Protein AF-A0A1Y1YQZ9-F1 (afdb_monomer_lite)

InterPro domains:
  IPR005079 Peptidase C45, hydrolase domain [PF03417] (151-203)
  IPR029055 Nucleophile aminohydrolases, N-terminal [SSF56235] (68-212)

Secondary structure (DSSP, 8-state):
-------SS-EEEETTEEEEEEES--SHHHHHHTTB-SSHHHHHHHHHHTTSS-TT--EEE-----B--EEEEE-SSSSSEEEEE--B-SS--EEEEEEE-SSS--EEEEEEGGGEEETTS---HHHHHHHHHS-S-------SSPEEEHHHHHHHHHHH-SSHHHHHHHHHTSEEE--TT---EEEEE-TT--EEEEEEETTEEEEEE-SEE-SS----

Structure (mmCIF, N/CA/C/O backbone):
data_AF-A0A1Y1YQZ9-F1
#
_entry.id   AF-A0A1Y1YQZ9-F1
#
loop_
_atom_site.group_PDB
_atom_site.id
_atom_site.type_symbol
_atom_site.label_atom_id
_atom_site.label_alt_id
_atom_site.label_comp_id
_atom_site.label_asym_id
_atom_site.label_entity_id
_atom_site.label_seq_id
_atom_site.pdbx_PDB_ins_code
_atom_site.Cartn_x
_atom_site.Cartn_y
_atom_site.Cartn_z
_atom_site.occupancy
_atom_site.B_iso_or_equiv
_atom_site.auth_seq_id
_atom_site.auth_comp_id
_atom_site.auth_asym_id
_atom_site.auth_atom_id
_atom_site.pdbx_PDB_model_num
ATOM 1 N N . MET A 1 1 ? -6.859 5.021 27.442 1.00 60.03 1 MET A N 1
ATOM 2 C CA . MET A 1 1 ? -6.280 5.018 26.084 1.00 60.03 1 MET A CA 1
ATOM 3 C C . MET A 1 1 ? -5.552 6.344 25.924 1.00 60.03 1 MET A C 1
ATOM 5 O O . MET A 1 1 ? -6.138 7.352 26.299 1.00 60.03 1 MET A O 1
ATOM 9 N N . LYS A 1 2 ? -4.273 6.353 25.531 1.00 73.19 2 LYS A N 1
ATOM 10 C CA . LYS A 1 2 ? -3.539 7.604 25.290 1.00 73.19 2 LYS A CA 1
ATOM 11 C C . LYS A 1 2 ? -3.776 7.988 23.834 1.00 73.19 2 LYS A C 1
ATOM 13 O O . LYS A 1 2 ? -3.473 7.189 22.957 1.00 73.19 2 LYS A O 1
ATOM 18 N N . GLU A 1 3 ? -4.354 9.157 23.604 1.00 84.38 3 GLU A N 1
ATOM 19 C CA . GLU A 1 3 ? -4.486 9.713 22.260 1.00 84.38 3 GLU A CA 1
ATOM 20 C C . GLU A 1 3 ? -3.106 10.166 21.768 1.00 84.38 3 GLU A C 1
ATOM 22 O O . GLU A 1 3 ? -2.297 10.676 22.552 1.00 84.38 3 GLU A O 1
ATOM 27 N N . ILE A 1 4 ? -2.810 9.905 20.497 1.00 84.19 4 ILE A N 1
ATOM 28 C CA . ILE A 1 4 ? -1.524 10.226 19.878 1.00 84.19 4 ILE A CA 1
ATOM 29 C C . ILE A 1 4 ? -1.799 11.210 18.750 1.00 84.19 4 ILE A C 1
ATOM 31 O O . ILE A 1 4 ? -2.465 10.871 17.777 1.00 84.19 4 ILE A O 1
ATOM 35 N N . GLU A 1 5 ? -1.269 12.422 18.882 1.00 90.50 5 GLU A N 1
ATOM 36 C CA . GLU A 1 5 ? -1.258 13.396 17.796 1.00 90.50 5 GLU A CA 1
ATOM 37 C C . GLU A 1 5 ? -0.151 13.021 16.803 1.00 90.50 5 GLU A C 1
ATOM 39 O O . GLU A 1 5 ? 1.041 13.088 17.126 1.00 90.50 5 GLU A O 1
ATOM 44 N N . VAL A 1 6 ? -0.556 12.584 15.607 1.00 92.38 6 VAL A N 1
ATOM 45 C CA . VAL A 1 6 ? 0.371 12.186 14.542 1.00 92.38 6 VAL A CA 1
ATOM 46 C C . VAL A 1 6 ? 0.874 13.418 13.795 1.00 92.38 6 VAL A C 1
ATOM 48 O O . VAL A 1 6 ? 0.097 14.228 13.286 1.00 92.38 6 VAL A O 1
ATOM 51 N N . THR A 1 7 ? 2.194 13.527 13.686 1.00 93.19 7 THR A N 1
ATOM 52 C CA . THR A 1 7 ? 2.881 14.636 13.013 1.00 93.19 7 THR A CA 1
ATOM 53 C C . THR A 1 7 ? 3.620 14.175 11.756 1.00 93.19 7 THR A C 1
ATOM 55 O O . THR A 1 7 ? 3.778 12.981 11.499 1.00 93.19 7 THR A O 1
ATOM 58 N N . ASN A 1 8 ? 4.144 15.134 10.989 1.00 90.88 8 ASN A N 1
ATOM 59 C CA . ASN A 1 8 ? 4.922 14.860 9.774 1.00 90.88 8 ASN A CA 1
ATOM 60 C C . ASN A 1 8 ? 6.343 14.361 10.090 1.00 90.88 8 ASN A C 1
ATOM 62 O O . ASN A 1 8 ? 7.107 14.092 9.167 1.00 90.88 8 ASN A O 1
ATOM 66 N N . LYS A 1 9 ? 6.717 14.248 11.370 1.00 91.12 9 LYS A N 1
ATOM 67 C CA . LYS A 1 9 ? 7.983 13.656 11.817 1.00 91.12 9 LYS A CA 1
ATOM 68 C C . LYS A 1 9 ? 7.750 12.224 12.273 1.00 91.12 9 LYS A C 1
ATOM 70 O O . LYS A 1 9 ? 6.641 11.886 12.688 1.00 91.12 9 LYS A O 1
ATOM 75 N N . ILE A 1 10 ? 8.781 11.389 12.204 1.00 90.06 10 ILE A N 1
ATOM 76 C CA . ILE A 1 10 ? 8.706 10.032 12.745 1.00 90.06 10 ILE A CA 1
ATOM 77 C C . ILE A 1 10 ? 8.723 10.127 14.276 1.00 90.06 10 ILE A C 1
ATOM 79 O O . ILE A 1 10 ? 9.670 10.628 14.877 1.00 90.06 10 ILE A O 1
ATOM 83 N N . GLN A 1 11 ? 7.656 9.654 14.915 1.00 91.88 11 GLN A N 1
ATOM 84 C CA . GLN A 1 11 ? 7.492 9.627 16.367 1.00 91.88 11 GLN A CA 1
ATOM 85 C C . GLN A 1 11 ? 7.588 8.182 16.853 1.00 91.88 11 GLN A C 1
ATOM 87 O O . GLN A 1 11 ? 6.725 7.369 16.534 1.00 91.88 11 GLN A O 1
ATOM 92 N N . GLU A 1 12 ? 8.617 7.851 17.633 1.00 91.19 12 GLU A N 1
ATOM 93 C CA . GLU A 1 12 ? 8.710 6.554 18.310 1.00 91.19 12 GLU A CA 1
ATOM 94 C C . GLU A 1 12 ? 7.915 6.592 19.619 1.00 91.19 12 GLU A C 1
ATOM 96 O O . GLU A 1 12 ? 8.121 7.481 20.449 1.00 91.19 12 GLU A O 1
ATOM 101 N N . ILE A 1 13 ? 6.987 5.649 19.792 1.00 89.31 13 ILE A N 1
ATOM 102 C CA . ILE A 1 13 ? 6.059 5.645 20.929 1.00 89.31 13 ILE A CA 1
ATOM 103 C C . ILE A 1 13 ? 6.299 4.496 21.908 1.00 89.31 13 ILE A C 1
ATOM 105 O O . ILE A 1 13 ? 5.947 4.638 23.079 1.00 89.31 13 ILE A O 1
ATOM 109 N N . ASP A 1 14 ? 6.891 3.389 21.452 1.00 85.75 14 ASP A N 1
ATOM 110 C CA . ASP A 1 14 ? 7.238 2.240 22.293 1.00 85.75 14 ASP A CA 1
ATOM 111 C C . ASP A 1 14 ? 8.239 1.315 21.586 1.00 85.75 14 ASP A C 1
ATOM 113 O O . ASP A 1 14 ? 7.923 0.802 20.522 1.00 85.75 14 ASP A O 1
ATOM 117 N N . ASN A 1 15 ? 9.423 1.084 22.164 1.00 83.31 15 ASN A N 1
ATOM 118 C CA . ASN A 1 15 ? 10.387 0.048 21.750 1.00 83.31 15 ASN A CA 1
ATOM 119 C C . ASN A 1 15 ? 10.522 -0.170 20.218 1.00 83.31 15 ASN A C 1
ATOM 121 O O . ASN A 1 15 ? 10.443 -1.298 19.733 1.00 83.31 15 ASN A O 1
ATOM 125 N N . GLY A 1 16 ? 10.735 0.900 19.440 1.00 82.38 16 GLY A N 1
ATOM 126 C CA . GLY A 1 16 ? 10.859 0.836 17.975 1.00 82.38 16 GLY A CA 1
ATOM 127 C C . GLY A 1 16 ? 9.555 0.941 17.171 1.00 82.38 16 GLY A C 1
ATOM 128 O O . GLY A 1 16 ? 9.631 1.028 15.945 1.00 82.38 16 GLY A O 1
ATOM 129 N N . PHE A 1 17 ? 8.391 0.979 17.823 1.00 87.94 17 PHE A N 1
ATOM 130 C CA . PHE A 1 17 ? 7.083 1.217 17.211 1.00 87.94 17 PHE A CA 1
ATOM 131 C C . PHE A 1 17 ? 6.863 2.707 16.957 1.00 87.94 17 PHE A C 1
ATOM 133 O O . PHE A 1 17 ? 6.988 3.534 17.869 1.00 87.94 17 PHE A O 1
ATOM 140 N N . ARG A 1 18 ? 6.571 3.059 15.704 1.00 91.19 18 ARG A N 1
ATOM 141 C CA . ARG A 1 18 ? 6.644 4.441 15.212 1.00 91.19 18 ARG A CA 1
ATOM 142 C C . ARG A 1 18 ? 5.393 4.874 14.465 1.00 91.19 18 ARG A C 1
ATOM 144 O O . ARG A 1 18 ? 4.723 4.045 13.862 1.00 91.19 18 ARG A O 1
ATOM 151 N N . PHE A 1 19 ? 5.135 6.181 14.459 1.00 93.12 19 PHE A N 1
ATOM 152 C CA . PHE A 1 19 ? 4.073 6.822 13.681 1.00 93.12 19 PHE A CA 1
ATOM 153 C C . PHE A 1 19 ? 4.600 8.015 12.891 1.00 93.12 19 PHE A C 1
ATOM 155 O O . PHE A 1 19 ? 5.482 8.731 13.363 1.00 93.12 19 PHE A O 1
ATOM 162 N N . SER A 1 20 ? 4.032 8.263 11.715 1.00 93.81 20 SER A N 1
ATOM 163 C CA . SER A 1 20 ? 4.161 9.545 11.015 1.00 93.81 20 SER A CA 1
ATOM 164 C C . SER A 1 20 ? 3.014 9.743 10.024 1.00 93.81 20 SER A C 1
ATOM 166 O O . SER A 1 20 ? 2.246 8.815 9.763 1.00 93.81 20 SER A O 1
ATOM 168 N N . LYS A 1 21 ? 2.907 10.940 9.443 1.00 94.75 21 LYS A N 1
ATOM 169 C CA . LYS A 1 21 ? 2.018 11.201 8.307 1.00 94.75 21 LYS A CA 1
ATOM 170 C C . LYS A 1 21 ? 2.722 11.876 7.134 1.00 94.75 21 LYS A C 1
ATOM 172 O O . LYS A 1 21 ? 3.718 12.592 7.301 1.00 94.75 21 LYS A O 1
ATOM 177 N N . ILE A 1 22 ? 2.192 11.630 5.944 1.00 94.00 22 ILE A N 1
ATOM 178 C CA . ILE A 1 22 ? 2.589 12.249 4.679 1.00 94.00 22 ILE A CA 1
ATOM 179 C C . ILE A 1 22 ? 1.339 12.904 4.094 1.00 94.00 22 ILE A C 1
ATOM 181 O O . ILE A 1 22 ? 0.279 12.286 4.026 1.00 94.00 22 ILE A O 1
ATOM 185 N N . GLU A 1 23 ? 1.461 14.171 3.721 1.00 94.31 23 GLU A N 1
ATOM 186 C CA . GLU A 1 23 ? 0.375 14.988 3.182 1.00 94.31 23 GLU A CA 1
ATOM 187 C C . GLU A 1 23 ? 0.826 15.532 1.824 1.00 94.31 23 GLU A C 1
ATOM 189 O O . GLU A 1 23 ? 1.988 15.919 1.682 1.00 94.31 23 GLU A O 1
ATOM 194 N N . GLY A 1 24 ? -0.080 15.576 0.849 1.00 92.12 24 GLY A N 1
ATOM 195 C CA . GLY A 1 24 ? 0.212 16.083 -0.493 1.00 92.12 24 GLY A CA 1
ATOM 196 C C . GLY A 1 24 ? 0.692 15.008 -1.469 1.00 92.12 24 GLY A C 1
ATOM 197 O O . GLY A 1 24 ? 0.373 13.828 -1.322 1.00 92.12 24 GLY A O 1
ATOM 198 N N . ASN A 1 25 ? 1.429 15.432 -2.498 1.00 90.06 25 ASN A N 1
ATOM 199 C CA . ASN A 1 25 ? 1.894 14.550 -3.566 1.00 90.06 25 ASN A CA 1
ATOM 200 C C . ASN A 1 25 ? 3.154 13.762 -3.157 1.00 90.06 25 ASN A C 1
ATOM 202 O O . ASN A 1 25 ? 4.172 14.349 -2.800 1.00 90.06 25 ASN A O 1
ATOM 206 N N . TYR A 1 26 ? 3.093 12.435 -3.270 1.00 90.56 26 TYR A N 1
ATOM 207 C CA . TYR A 1 26 ? 4.219 11.508 -3.086 1.00 90.56 26 TYR A CA 1
ATOM 208 C C . TYR A 1 26 ? 4.550 10.709 -4.358 1.00 90.56 26 TYR A C 1
ATOM 210 O O . TYR A 1 26 ? 5.190 9.660 -4.284 1.00 90.56 26 TYR A O 1
ATOM 218 N N . GLY A 1 27 ? 4.126 11.194 -5.527 1.00 88.00 27 GLY A N 1
ATOM 219 C CA . GLY A 1 27 ? 4.558 10.729 -6.845 1.00 88.00 27 GLY A CA 1
ATOM 220 C C . GLY A 1 27 ? 3.743 9.599 -7.465 1.00 88.00 27 GLY A C 1
ATOM 221 O O . GLY A 1 27 ? 4.137 9.099 -8.511 1.00 88.00 27 GLY A O 1
ATOM 222 N N . LEU A 1 28 ? 2.634 9.156 -6.867 1.00 88.50 28 LEU A N 1
ATOM 223 C CA . LEU A 1 28 ? 1.909 8.000 -7.406 1.00 88.50 28 LEU A CA 1
ATOM 224 C C . LEU A 1 28 ? 1.367 8.266 -8.826 1.00 88.50 28 LEU A C 1
ATOM 226 O O . LEU A 1 28 ? 1.502 7.422 -9.709 1.00 88.50 28 LEU A O 1
ATOM 230 N N . ASP A 1 29 ? 0.798 9.446 -9.076 1.00 87.94 29 ASP A N 1
ATOM 231 C CA . ASP A 1 29 ? 0.255 9.793 -10.394 1.00 87.94 29 ASP A CA 1
ATOM 232 C C . ASP A 1 29 ? 1.360 9.898 -11.459 1.00 87.94 29 ASP A C 1
ATOM 234 O O . ASP A 1 29 ? 1.182 9.455 -12.596 1.00 87.94 29 ASP A O 1
ATOM 238 N N . GLU A 1 30 ? 2.508 10.485 -11.115 1.00 87.69 30 GLU A N 1
ATOM 239 C CA . GLU A 1 30 ? 3.691 10.542 -11.979 1.00 87.69 30 GLU A CA 1
ATOM 240 C C . GLU A 1 30 ? 4.243 9.141 -12.269 1.00 87.69 30 GLU A C 1
ATOM 242 O O . GLU A 1 30 ? 4.594 8.847 -13.415 1.00 87.69 30 GLU A O 1
ATOM 247 N N . PHE A 1 31 ? 4.258 8.267 -11.260 1.00 83.50 31 PHE A N 1
ATOM 248 C CA . PHE A 1 31 ? 4.680 6.875 -11.384 1.00 83.50 31 PHE A CA 1
ATOM 249 C C . PHE A 1 31 ? 3.789 6.096 -12.365 1.00 83.50 31 PHE A C 1
ATOM 251 O O . PHE A 1 31 ? 4.281 5.393 -13.248 1.00 83.50 31 PHE A O 1
ATOM 258 N N . ILE A 1 32 ? 2.468 6.264 -12.276 1.00 82.19 32 ILE A N 1
ATOM 259 C CA . ILE A 1 32 ? 1.524 5.613 -13.197 1.00 82.19 32 ILE A CA 1
ATOM 260 C C . ILE A 1 32 ? 1.694 6.159 -14.624 1.00 82.19 32 ILE A C 1
ATOM 262 O O . ILE A 1 32 ? 1.731 5.391 -15.586 1.00 82.19 32 ILE A O 1
ATOM 266 N N . LYS A 1 33 ? 1.851 7.482 -14.785 1.00 83.56 33 LYS A N 1
ATOM 267 C CA . LYS A 1 33 ? 2.005 8.130 -16.103 1.00 83.56 33 LYS A CA 1
ATOM 268 C C . LYS A 1 33 ? 3.251 7.678 -16.869 1.00 83.56 33 LYS A C 1
ATOM 270 O O . LYS A 1 33 ? 3.226 7.712 -18.098 1.00 83.56 33 LYS A O 1
ATOM 275 N N . ARG A 1 34 ? 4.325 7.268 -16.181 1.00 78.25 34 ARG A N 1
ATOM 276 C CA . ARG A 1 34 ? 5.562 6.763 -16.814 1.00 78.25 34 ARG A CA 1
ATOM 277 C C . ARG A 1 34 ? 5.529 5.274 -17.172 1.00 78.25 34 ARG A C 1
ATOM 279 O O . ARG A 1 34 ? 6.562 4.743 -17.557 1.00 78.25 34 ARG A O 1
ATOM 286 N N . ASN A 1 35 ? 4.362 4.627 -17.093 1.00 73.19 35 ASN A N 1
ATOM 287 C CA . ASN A 1 35 ? 4.175 3.201 -17.372 1.00 73.19 35 ASN A CA 1
ATOM 288 C C . ASN A 1 35 ? 4.796 2.257 -16.318 1.00 73.19 35 ASN A C 1
ATOM 290 O O . ASN A 1 35 ? 5.111 1.112 -16.635 1.00 73.19 35 ASN A O 1
ATOM 294 N N . GLY A 1 36 ? 4.930 2.716 -15.068 1.00 72.00 36 GLY A N 1
ATOM 295 C CA . GLY A 1 36 ? 5.349 1.874 -13.947 1.00 72.00 36 GLY A CA 1
ATOM 296 C C . GLY A 1 36 ? 6.867 1.704 -13.781 1.00 72.00 36 GLY A C 1
ATOM 297 O O . GLY A 1 36 ? 7.631 2.595 -14.158 1.00 72.00 36 GLY A O 1
ATOM 298 N N . THR A 1 37 ? 7.294 0.587 -13.175 1.00 70.00 37 THR A N 1
ATOM 299 C CA . THR A 1 37 ? 8.709 0.231 -12.956 1.00 70.00 37 THR A CA 1
ATOM 300 C C . THR A 1 37 ? 8.968 -1.261 -13.134 1.00 70.00 37 THR A C 1
ATOM 302 O O . THR A 1 37 ? 8.172 -2.092 -12.703 1.00 70.00 37 THR A O 1
ATOM 305 N N . THR A 1 38 ? 10.127 -1.603 -13.695 1.00 66.75 38 THR A N 1
ATOM 306 C CA . THR A 1 38 ? 10.596 -2.991 -13.856 1.00 66.75 38 THR A CA 1
ATOM 307 C C . THR A 1 38 ? 11.685 -3.378 -12.859 1.00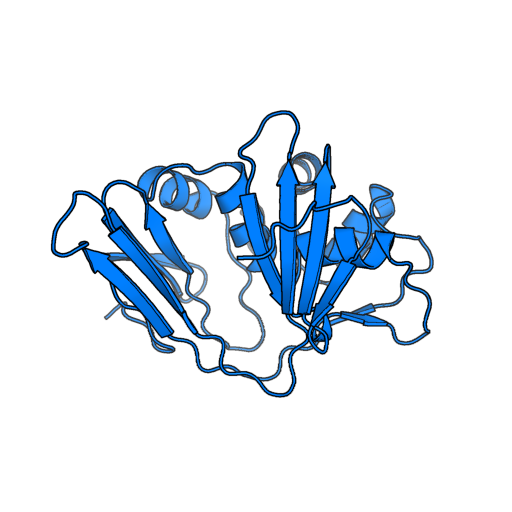 66.75 38 THR A C 1
ATOM 309 O O . THR A 1 38 ? 12.072 -4.544 -12.801 1.00 66.75 38 THR A O 1
ATOM 312 N N . SER A 1 39 ? 12.225 -2.427 -12.077 1.00 65.94 39 SER A N 1
ATOM 313 C CA . SER A 1 39 ? 13.285 -2.727 -11.108 1.00 65.94 39 SER A CA 1
ATOM 314 C C . SER A 1 39 ? 13.277 -1.850 -9.844 1.00 65.94 39 SER A C 1
ATOM 316 O O . SER A 1 39 ? 12.867 -0.697 -9.881 1.00 65.94 39 SER A O 1
ATOM 318 N N . VAL A 1 40 ? 13.797 -2.361 -8.715 1.00 66.88 40 VAL A N 1
ATOM 319 C CA . VAL A 1 40 ? 14.017 -1.572 -7.482 1.00 66.88 40 VAL A CA 1
ATOM 320 C C . VAL A 1 40 ? 14.866 -0.339 -7.786 1.00 66.88 40 VAL A C 1
ATOM 322 O O . VAL A 1 40 ? 14.625 0.732 -7.239 1.00 66.88 40 VAL A O 1
ATOM 325 N N . MET A 1 41 ? 15.857 -0.487 -8.668 1.00 73.44 41 MET A N 1
ATOM 326 C CA . MET A 1 41 ? 16.727 0.613 -9.075 1.00 73.44 41 MET A CA 1
ATOM 327 C C . MET A 1 41 ? 15.967 1.680 -9.863 1.00 73.44 41 MET A C 1
ATOM 329 O O . MET A 1 41 ? 16.184 2.859 -9.610 1.00 73.44 41 MET A O 1
ATOM 333 N N . ASP A 1 42 ? 15.051 1.277 -10.745 1.00 76.75 42 ASP A N 1
ATOM 334 C CA . ASP A 1 42 ? 14.199 2.194 -11.510 1.00 76.75 42 ASP A CA 1
ATOM 335 C C . ASP A 1 42 ? 13.169 2.903 -10.608 1.00 76.75 42 ASP A C 1
ATOM 337 O O . ASP A 1 42 ? 12.949 4.103 -10.761 1.00 76.75 42 ASP A O 1
ATOM 341 N N . LEU A 1 43 ? 12.634 2.235 -9.574 1.00 75.75 43 LEU A N 1
ATOM 342 C CA . LEU A 1 43 ? 11.856 2.912 -8.528 1.00 75.75 43 LEU A CA 1
ATOM 343 C C . LEU A 1 43 ? 12.706 3.937 -7.760 1.00 75.75 43 LEU A C 1
ATOM 345 O O . LEU A 1 43 ? 12.259 5.060 -7.537 1.00 75.75 43 LEU A O 1
ATOM 349 N N . ILE A 1 44 ? 13.920 3.575 -7.331 1.00 78.50 44 ILE A N 1
ATOM 350 C CA . ILE A 1 44 ? 14.814 4.506 -6.623 1.00 78.50 44 ILE A CA 1
ATOM 351 C C . ILE A 1 44 ? 15.142 5.711 -7.515 1.00 78.50 44 ILE A C 1
ATOM 353 O O . ILE A 1 44 ? 15.145 6.841 -7.028 1.00 78.50 44 ILE A O 1
ATOM 357 N N . GLU A 1 45 ? 15.398 5.489 -8.804 1.00 83.25 45 GLU A N 1
ATOM 358 C CA . GLU A 1 45 ? 15.646 6.550 -9.781 1.00 83.25 45 GLU A CA 1
ATOM 359 C C . GLU A 1 45 ? 14.413 7.441 -9.957 1.00 83.25 45 GLU A C 1
ATOM 361 O O . GLU A 1 45 ? 14.531 8.656 -9.819 1.00 83.25 45 GLU A O 1
ATOM 366 N N . PHE A 1 46 ? 13.218 6.860 -10.103 1.00 85.25 46 PHE A N 1
ATOM 367 C CA . PHE A 1 46 ? 11.958 7.605 -10.135 1.00 85.25 46 PHE A CA 1
ATOM 368 C C . PHE A 1 46 ? 11.790 8.521 -8.914 1.00 85.25 46 PHE A C 1
ATOM 370 O O . PHE A 1 46 ? 11.448 9.699 -9.056 1.00 85.25 46 PHE A O 1
ATOM 377 N N . LEU A 1 47 ? 12.035 7.995 -7.710 1.00 85.69 47 LEU A N 1
ATOM 378 C CA . LEU A 1 47 ? 11.901 8.769 -6.478 1.00 85.69 47 LEU A CA 1
ATOM 379 C C . LEU A 1 47 ? 12.902 9.938 -6.433 1.00 85.69 47 LEU A C 1
ATOM 381 O O . LEU A 1 47 ? 12.555 11.010 -5.935 1.00 85.69 47 LEU A O 1
ATOM 385 N N . LYS A 1 48 ? 14.115 9.768 -6.975 1.00 86.19 48 LYS A N 1
ATOM 386 C CA . LYS A 1 48 ? 15.118 10.843 -7.084 1.00 86.19 48 LYS A CA 1
ATOM 387 C C . LYS A 1 48 ? 14.733 11.891 -8.122 1.00 86.19 48 LYS A C 1
ATOM 389 O O . LYS A 1 48 ? 14.706 13.076 -7.804 1.00 86.19 48 LYS A O 1
ATOM 394 N N . GLU A 1 49 ? 14.355 11.464 -9.327 1.00 87.75 49 GLU A N 1
ATOM 395 C CA . GLU A 1 49 ? 13.940 12.348 -10.428 1.00 87.75 49 GLU A CA 1
ATOM 396 C C . GLU A 1 49 ? 12.784 13.274 -10.023 1.00 87.75 49 GLU A C 1
ATOM 398 O O . GLU A 1 49 ? 12.730 14.438 -10.431 1.00 87.75 49 GLU A O 1
ATOM 403 N N . ASN A 1 50 ? 11.881 12.771 -9.178 1.00 86.31 50 ASN A N 1
ATOM 404 C CA . ASN A 1 50 ? 10.733 13.516 -8.664 1.00 86.31 50 ASN A CA 1
ATOM 405 C C . ASN A 1 50 ? 11.021 14.252 -7.345 1.00 86.31 50 ASN A C 1
ATOM 407 O O . ASN A 1 50 ? 10.098 14.793 -6.740 1.00 86.31 50 ASN A O 1
ATOM 411 N N . GLN A 1 51 ? 12.286 14.309 -6.909 1.00 87.25 51 GLN A N 1
ATOM 412 C CA . GLN A 1 51 ? 12.735 14.998 -5.691 1.00 87.25 51 GLN A CA 1
ATOM 413 C C . GLN A 1 51 ? 12.017 14.512 -4.418 1.00 87.25 51 GLN A C 1
ATOM 415 O O . GLN A 1 51 ? 11.868 15.264 -3.456 1.00 87.25 51 GLN A O 1
ATOM 420 N N . LEU A 1 52 ? 11.576 13.250 -4.412 1.00 85.38 52 LEU A N 1
ATOM 421 C CA . LEU A 1 52 ? 10.923 12.601 -3.271 1.00 85.38 52 LEU A CA 1
ATOM 422 C C . LEU A 1 52 ? 11.947 12.024 -2.291 1.00 85.38 52 LEU A C 1
ATOM 424 O O . LEU A 1 52 ? 11.655 11.878 -1.107 1.00 85.38 52 LEU A O 1
ATOM 428 N N . ILE A 1 53 ? 13.144 11.692 -2.781 1.00 83.19 53 ILE A N 1
ATOM 429 C CA . ILE A 1 53 ? 14.288 11.274 -1.967 1.00 83.19 53 ILE A CA 1
ATOM 430 C C . ILE A 1 53 ? 15.563 11.984 -2.436 1.00 83.19 53 ILE A C 1
ATOM 432 O O . ILE A 1 53 ? 15.665 12.423 -3.582 1.00 83.19 53 ILE A O 1
ATOM 436 N N . SER A 1 54 ? 16.559 12.081 -1.559 1.00 80.19 54 SER A N 1
ATOM 437 C CA . SER A 1 54 ? 17.832 12.742 -1.838 1.00 80.19 54 SER A CA 1
ATOM 438 C C . SER A 1 54 ? 18.661 12.044 -2.929 1.00 80.19 54 SER A C 1
ATOM 440 O O . SER A 1 54 ? 18.767 10.817 -2.994 1.00 80.19 54 SER A O 1
ATOM 442 N N . GLU A 1 55 ? 19.356 12.839 -3.751 1.00 80.88 55 GLU A N 1
ATOM 443 C CA . GLU A 1 55 ? 20.267 12.351 -4.806 1.00 80.88 55 GLU A CA 1
ATOM 444 C C . GLU A 1 55 ? 21.360 11.410 -4.266 1.00 80.88 55 GLU A C 1
ATOM 446 O O . GLU A 1 55 ? 21.766 10.441 -4.916 1.00 80.88 55 GLU A O 1
ATOM 451 N N . SER A 1 56 ? 21.804 11.656 -3.030 1.00 76.50 56 SER A N 1
ATOM 452 C CA . SER A 1 56 ? 22.817 10.874 -2.316 1.00 76.50 56 SER A CA 1
ATOM 453 C C . SER A 1 56 ? 22.310 9.566 -1.696 1.00 76.50 56 SER A C 1
ATOM 455 O O . SER A 1 56 ? 23.106 8.839 -1.091 1.00 76.50 56 SER A O 1
ATOM 457 N N . ALA A 1 57 ? 21.017 9.250 -1.804 1.00 70.12 57 ALA A N 1
ATOM 458 C CA . ALA A 1 57 ? 20.461 8.007 -1.282 1.00 70.12 57 ALA A CA 1
ATOM 459 C C . ALA A 1 57 ? 21.100 6.788 -1.981 1.00 70.12 57 ALA A C 1
ATOM 461 O O . ALA A 1 57 ? 21.076 6.685 -3.212 1.00 70.12 57 ALA A O 1
ATOM 462 N N . ASN A 1 58 ? 21.686 5.870 -1.203 1.00 72.25 58 ASN A N 1
ATOM 463 C CA . ASN A 1 58 ? 22.303 4.633 -1.696 1.00 72.25 58 ASN A CA 1
ATOM 464 C C . ASN A 1 58 ? 21.745 3.431 -0.921 1.00 72.25 58 ASN A C 1
ATOM 466 O O . ASN A 1 58 ? 22.194 3.139 0.189 1.00 72.25 58 ASN A O 1
ATOM 470 N N . ILE A 1 59 ? 20.737 2.775 -1.497 1.00 64.06 59 ILE A N 1
ATOM 471 C CA . ILE A 1 59 ? 19.835 1.864 -0.785 1.00 64.06 59 ILE A CA 1
ATOM 472 C C . ILE A 1 59 ? 19.937 0.465 -1.386 1.00 64.06 59 ILE A C 1
ATOM 474 O O . ILE A 1 59 ? 19.987 0.301 -2.604 1.00 64.06 59 ILE A O 1
ATOM 478 N N . THR A 1 60 ? 19.923 -0.550 -0.528 1.00 60.72 60 THR A N 1
ATOM 479 C CA . THR A 1 60 ? 19.678 -1.941 -0.924 1.00 60.72 60 THR A CA 1
ATOM 480 C C . THR A 1 60 ? 18.477 -2.452 -0.142 1.00 60.72 60 THR A C 1
ATOM 482 O O . THR A 1 60 ? 18.369 -2.207 1.059 1.00 60.72 60 THR A O 1
ATOM 485 N N . LEU A 1 61 ? 17.565 -3.133 -0.825 1.00 57.78 61 LEU A N 1
ATOM 486 C CA . LEU A 1 61 ? 16.377 -3.727 -0.224 1.00 57.78 61 LEU A CA 1
ATOM 487 C C . LEU A 1 61 ? 16.556 -5.245 -0.256 1.00 57.78 61 LEU A C 1
ATOM 489 O O . LEU A 1 61 ? 16.991 -5.794 -1.264 1.00 57.78 61 LEU A O 1
ATOM 493 N N . GLU A 1 62 ? 16.307 -5.904 0.870 1.00 52.16 62 GLU A N 1
ATOM 494 C CA . GLU A 1 62 ? 16.401 -7.360 0.994 1.00 52.16 62 GLU A CA 1
ATOM 495 C C . GLU A 1 62 ? 15.107 -7.905 1.589 1.00 52.16 62 GLU A C 1
ATOM 497 O O . GLU A 1 62 ? 14.625 -7.372 2.593 1.00 52.16 62 GLU A O 1
ATOM 502 N N . ASP A 1 63 ? 14.616 -9.005 1.018 1.00 52.94 63 ASP A N 1
ATOM 503 C CA . ASP A 1 63 ? 13.493 -9.770 1.543 1.00 52.94 63 ASP A CA 1
ATOM 504 C C . ASP A 1 63 ? 13.906 -11.211 1.934 1.00 52.94 63 ASP A C 1
ATOM 506 O O . ASP A 1 63 ? 14.250 -12.020 1.070 1.00 52.94 63 ASP A O 1
ATOM 510 N N . PRO A 1 64 ? 13.898 -11.572 3.231 1.00 46.28 64 PRO A N 1
ATOM 511 C CA . PRO A 1 64 ? 14.182 -12.915 3.700 1.00 46.28 64 PRO A CA 1
ATOM 512 C C . PRO A 1 64 ? 12.945 -13.581 4.333 1.00 46.28 64 PRO A C 1
ATOM 514 O O . PRO A 1 64 ? 12.888 -13.708 5.551 1.00 46.28 64 PRO A O 1
ATOM 517 N N . GLY A 1 65 ? 12.011 -14.073 3.514 1.00 52.44 65 GLY A N 1
ATOM 518 C CA . GLY A 1 65 ? 11.074 -15.165 3.834 1.00 52.44 65 GLY A CA 1
ATOM 519 C C . GLY A 1 65 ? 10.021 -14.912 4.930 1.00 52.44 65 GLY A C 1
ATOM 520 O O . GLY A 1 65 ? 10.318 -14.491 6.046 1.00 52.44 65 GLY A O 1
ATOM 521 N N . PHE A 1 66 ? 8.766 -15.276 4.646 1.00 61.31 66 PHE A N 1
ATOM 522 C CA . PHE A 1 66 ? 7.626 -14.971 5.519 1.00 61.31 66 PHE A CA 1
ATOM 523 C C . PHE A 1 66 ? 6.702 -16.156 5.783 1.00 61.31 66 PHE A C 1
ATOM 525 O O . PHE A 1 66 ? 6.565 -17.062 4.961 1.00 61.31 66 PHE A O 1
ATOM 532 N N . ALA A 1 67 ? 6.003 -16.075 6.917 1.00 57.38 67 ALA A N 1
ATOM 533 C CA . ALA A 1 67 ? 4.729 -16.741 7.128 1.00 57.38 67 ALA A CA 1
ATOM 534 C C . ALA A 1 67 ? 3.706 -15.701 7.623 1.00 57.38 67 ALA A C 1
ATOM 536 O O . ALA A 1 67 ? 3.868 -15.114 8.685 1.00 57.38 67 ALA A O 1
ATOM 537 N N . CYS A 1 68 ? 2.672 -15.412 6.843 1.00 71.00 68 CYS A N 1
ATOM 538 C CA . CYS A 1 68 ? 1.578 -14.520 7.212 1.00 71.00 68 CYS A CA 1
ATOM 539 C C . CYS A 1 68 ? 0.235 -15.222 6.991 1.00 71.00 68 CYS A C 1
ATOM 541 O O . CYS A 1 68 ? 0.087 -16.052 6.096 1.00 71.00 68 CYS A O 1
ATOM 543 N N . SER A 1 69 ? -0.749 -14.833 7.788 1.00 76.12 69 SER A N 1
ATOM 544 C CA . SER A 1 69 ? -2.144 -15.208 7.649 1.00 76.12 69 SER A CA 1
ATOM 545 C C . SER A 1 69 ? -3.037 -13.982 7.779 1.00 76.12 69 SER A C 1
ATOM 547 O O . SER A 1 69 ? -2.675 -12.963 8.380 1.00 76.12 69 SER A O 1
ATOM 549 N N . SER A 1 70 ? -4.220 -14.053 7.179 1.00 82.94 70 SER A N 1
ATOM 550 C CA . SER A 1 70 ? -5.241 -13.019 7.321 1.00 82.94 70 SER A CA 1
ATOM 551 C C . SER A 1 70 ? -6.638 -13.613 7.321 1.00 82.94 70 SER A C 1
ATOM 553 O O . SER A 1 70 ? -6.879 -14.658 6.714 1.00 82.94 70 SER A O 1
ATOM 555 N N . PHE A 1 71 ? -7.555 -12.942 8.010 1.00 89.38 71 PHE A N 1
ATOM 556 C CA . PHE A 1 71 ? -8.946 -13.353 8.097 1.00 89.38 71 PHE A CA 1
ATOM 557 C C . PHE A 1 71 ? -9.892 -12.154 8.190 1.00 89.38 71 PHE A C 1
ATOM 559 O O . PHE A 1 71 ? -9.590 -11.139 8.823 1.00 89.38 71 PHE A O 1
ATOM 566 N N . LEU A 1 72 ? -11.072 -12.313 7.597 1.00 89.62 72 LEU A N 1
ATOM 567 C CA . LEU A 1 72 ? -12.231 -11.443 7.737 1.00 89.62 72 LEU A CA 1
ATOM 568 C C . LEU A 1 72 ? -13.308 -12.180 8.536 1.00 89.62 72 LEU A C 1
ATOM 570 O O . LEU A 1 72 ? -13.659 -13.319 8.222 1.00 89.62 72 LEU A O 1
ATOM 574 N N . VAL A 1 73 ? -13.862 -11.531 9.557 1.00 90.81 73 VAL A N 1
ATOM 575 C CA . VAL A 1 73 ? -14.956 -12.088 10.363 1.00 90.81 73 VAL A CA 1
ATOM 576 C C . VAL A 1 73 ? -16.097 -11.091 10.507 1.00 90.81 73 VAL A C 1
ATOM 578 O O . VAL A 1 73 ? -15.873 -9.900 10.717 1.00 90.81 73 VAL A O 1
ATOM 581 N N . HIS A 1 74 ? -17.334 -11.584 10.430 1.00 89.88 74 HIS A N 1
ATOM 582 C CA . HIS A 1 74 ? -18.514 -10.786 10.751 1.00 89.88 74 HIS A CA 1
ATOM 583 C C . HIS A 1 74 ? -18.558 -10.512 12.256 1.00 89.88 74 HIS A C 1
ATOM 585 O O . HIS A 1 74 ? -18.282 -11.397 13.078 1.00 89.88 74 HIS A O 1
ATOM 591 N N . LYS A 1 75 ? -18.925 -9.290 12.631 1.00 90.31 75 LYS A N 1
ATOM 592 C CA . LYS A 1 75 ? -19.096 -8.925 14.034 1.00 90.31 75 LYS A CA 1
ATOM 593 C C . LYS A 1 75 ? -20.305 -9.652 14.612 1.00 90.31 75 LYS A C 1
ATOM 595 O O . LYS A 1 75 ? -21.340 -9.788 13.976 1.00 90.31 75 LYS A O 1
ATOM 600 N N . LYS A 1 76 ? -20.181 -10.183 15.824 1.00 84.38 76 LYS A N 1
ATOM 601 C CA . LYS A 1 76 ? -21.223 -11.062 16.369 1.00 84.38 76 LYS A CA 1
ATOM 602 C C . LYS A 1 76 ? -22.539 -10.330 16.662 1.00 84.38 76 LYS A C 1
ATOM 604 O O . LYS A 1 76 ? -23.602 -10.898 16.438 1.00 84.38 76 LYS A O 1
ATOM 609 N N . ASP A 1 77 ? -22.442 -9.105 17.173 1.00 89.44 77 ASP A N 1
ATOM 610 C CA . ASP A 1 77 ? -23.561 -8.393 17.803 1.00 89.44 77 ASP A CA 1
ATOM 611 C C . ASP A 1 77 ? -23.896 -7.048 17.124 1.00 89.44 77 ASP A C 1
ATOM 613 O O . ASP A 1 77 ? -24.765 -6.319 17.598 1.00 89.44 77 ASP A O 1
ATOM 617 N N . GLU A 1 78 ? -23.221 -6.703 16.025 1.00 90.44 78 GLU A N 1
ATOM 618 C CA . GLU A 1 78 ? -23.449 -5.467 15.267 1.00 90.44 78 GLU A CA 1
ATOM 619 C C . GLU A 1 78 ? -23.176 -5.681 13.774 1.00 90.44 78 GLU A C 1
ATOM 621 O O . GLU A 1 78 ? -22.471 -6.620 13.403 1.00 90.44 78 GLU A O 1
ATOM 626 N N . ASP A 1 79 ? -23.720 -4.802 12.930 1.00 88.25 79 ASP A N 1
ATOM 627 C CA . ASP A 1 79 ? -23.395 -4.794 11.505 1.00 88.25 79 ASP A CA 1
ATOM 628 C C . ASP A 1 79 ? -21.918 -4.417 11.303 1.00 88.25 79 ASP A C 1
ATOM 630 O O . ASP A 1 79 ? -21.370 -3.514 11.950 1.00 88.25 79 ASP A O 1
ATOM 634 N N . GLY A 1 80 ? -21.266 -5.121 10.381 1.00 91.19 80 GLY A N 1
ATOM 635 C CA . GLY A 1 80 ? -19.894 -4.861 9.962 1.00 91.19 80 GLY A CA 1
ATOM 636 C C . GLY A 1 80 ? -18.930 -6.009 10.245 1.00 91.19 80 GLY A C 1
ATOM 637 O O . GLY A 1 80 ? -19.295 -7.090 10.711 1.00 91.19 80 GLY A O 1
ATOM 638 N N . PHE A 1 81 ? -17.657 -5.752 9.948 1.00 93.06 81 PHE A N 1
ATOM 639 C CA . PHE A 1 81 ? -16.624 -6.782 9.870 1.00 93.06 81 PHE A CA 1
ATOM 640 C C . PHE A 1 81 ? -15.366 -6.382 10.648 1.00 93.06 81 PHE A C 1
ATOM 642 O O . PHE A 1 81 ? -15.102 -5.197 10.867 1.00 93.06 81 PHE A O 1
ATOM 649 N N . TYR A 1 82 ? -14.589 -7.378 11.068 1.00 91.12 82 TYR A N 1
ATOM 650 C CA . TYR A 1 82 ? -13.208 -7.208 11.510 1.00 91.12 82 TYR A CA 1
ATOM 651 C C . TYR A 1 82 ? -12.273 -7.883 10.515 1.00 91.12 82 TYR A C 1
ATOM 653 O O . TYR A 1 82 ? -12.484 -9.042 10.160 1.00 91.12 82 TYR A O 1
ATOM 661 N N . PHE A 1 83 ? -11.217 -7.172 10.128 1.00 91.38 83 PHE A N 1
ATOM 662 C CA . PHE A 1 83 ? -10.095 -7.720 9.380 1.00 91.38 83 PHE A CA 1
ATOM 663 C C . PHE A 1 83 ? -8.880 -7.839 10.302 1.00 91.38 83 PHE A C 1
ATOM 665 O O . PHE A 1 83 ? -8.567 -6.909 11.051 1.00 91.38 83 PHE A O 1
ATOM 672 N N . GLY A 1 84 ? -8.206 -8.985 10.258 1.00 87.19 84 GLY A N 1
ATOM 673 C CA . GLY A 1 84 ? -6.995 -9.251 11.023 1.00 87.19 84 GLY A CA 1
ATOM 674 C C . GLY A 1 84 ? -5.915 -9.864 10.143 1.00 87.19 84 GLY A C 1
ATOM 675 O O . GLY A 1 84 ? -6.202 -10.712 9.303 1.00 87.19 84 GLY A O 1
ATOM 676 N N . ARG A 1 85 ? -4.667 -9.447 10.362 1.00 86.62 85 ARG A N 1
ATOM 677 C CA . ARG A 1 85 ? -3.472 -10.014 9.730 1.00 86.62 85 ARG A CA 1
ATOM 678 C C . ARG A 1 85 ? -2.342 -10.067 10.754 1.00 86.62 85 ARG A C 1
ATOM 680 O O . ARG A 1 85 ? -2.112 -9.075 11.447 1.00 86.62 85 ARG A O 1
ATOM 687 N N . ASN A 1 86 ? -1.634 -11.190 10.844 1.00 83.88 86 ASN A N 1
ATOM 688 C CA . ASN A 1 86 ? -0.363 -11.251 11.567 1.00 83.88 86 ASN A CA 1
ATOM 689 C C . ASN A 1 86 ? 0.819 -10.966 10.622 1.00 83.88 86 ASN A C 1
ATOM 691 O O . ASN A 1 86 ? 0.704 -11.004 9.396 1.00 83.88 86 ASN A O 1
ATOM 695 N N . PHE A 1 87 ? 1.966 -10.653 11.217 1.00 79.06 87 PHE A N 1
ATOM 696 C CA . PHE A 1 87 ? 3.220 -10.431 10.508 1.00 79.06 87 PHE A CA 1
ATOM 697 C C . PHE A 1 87 ? 4.326 -11.182 11.253 1.00 79.06 87 PHE A C 1
ATOM 699 O O . PHE A 1 87 ? 4.938 -10.631 12.173 1.00 79.06 87 PHE A O 1
ATOM 706 N N . ASP A 1 88 ? 4.541 -12.455 10.905 1.00 70.38 88 ASP A N 1
ATOM 707 C CA . ASP A 1 88 ? 5.540 -13.284 11.583 1.00 70.38 88 ASP A CA 1
ATOM 708 C C . ASP A 1 88 ? 6.908 -13.063 10.941 1.00 70.38 88 ASP A C 1
ATOM 710 O O . ASP A 1 88 ? 7.243 -13.620 9.894 1.00 70.38 88 ASP A O 1
ATOM 714 N N . TYR A 1 89 ? 7.705 -12.213 11.584 1.00 68.38 89 TYR A N 1
ATOM 715 C CA . TYR A 1 89 ? 9.033 -11.857 11.113 1.00 68.38 89 TYR A CA 1
ATOM 716 C C . TYR A 1 89 ? 9.982 -11.571 12.282 1.00 68.38 89 TYR A C 1
ATOM 718 O O . TYR A 1 89 ? 9.565 -11.117 13.351 1.00 68.38 89 TYR A O 1
ATOM 726 N N . SER A 1 90 ? 11.277 -11.844 12.098 1.00 66.38 90 SER A N 1
ATOM 727 C CA . SER A 1 90 ? 12.284 -11.569 13.131 1.00 66.38 90 SER A CA 1
ATOM 728 C C . SER A 1 90 ? 12.448 -10.057 13.358 1.00 66.38 90 SER A C 1
ATOM 730 O O . SER A 1 90 ? 12.330 -9.291 12.412 1.00 66.38 90 SER A O 1
ATOM 732 N N . ASN A 1 91 ? 12.704 -9.637 14.604 1.00 66.56 91 ASN A N 1
ATOM 733 C CA . ASN A 1 91 ? 13.006 -8.261 15.047 1.00 66.56 91 ASN A CA 1
ATOM 734 C C . ASN A 1 91 ? 12.581 -7.121 14.083 1.00 66.56 91 ASN A C 1
ATOM 736 O O . ASN A 1 91 ? 13.407 -6.567 13.358 1.00 66.56 91 ASN A O 1
ATOM 740 N N . SER A 1 92 ? 11.293 -6.762 14.093 1.00 68.62 92 SER A N 1
ATOM 741 C CA . SER A 1 92 ? 10.713 -5.719 13.234 1.00 68.62 92 SER A CA 1
ATOM 742 C C . SER A 1 92 ? 10.576 -4.383 13.971 1.00 68.62 92 SER A C 1
ATOM 744 O O . SER A 1 92 ? 10.207 -4.347 15.146 1.00 68.62 92 SER A O 1
ATOM 746 N N . LYS A 1 93 ? 10.834 -3.272 13.268 1.00 75.88 93 LYS A N 1
ATOM 747 C CA . LYS A 1 93 ? 10.503 -1.913 13.732 1.00 75.88 93 LYS A CA 1
ATOM 748 C C . LYS A 1 93 ? 9.285 -1.419 12.966 1.00 75.88 93 LYS A C 1
ATOM 750 O O . LYS A 1 93 ? 9.408 -0.702 11.969 1.00 75.88 93 LYS A O 1
ATOM 755 N N . ALA A 1 94 ? 8.112 -1.853 13.418 1.00 85.81 94 ALA A N 1
ATOM 756 C CA . ALA A 1 94 ? 6.856 -1.500 12.778 1.00 85.81 94 ALA A CA 1
ATOM 757 C C . ALA A 1 94 ? 6.624 0.017 12.833 1.00 85.81 94 ALA A C 1
ATOM 759 O O . ALA A 1 94 ? 6.682 0.651 13.889 1.00 85.81 94 ALA A O 1
ATOM 760 N N . THR A 1 95 ? 6.380 0.590 11.662 1.00 88.94 95 THR A N 1
ATOM 761 C CA . THR A 1 95 ? 6.062 2.003 11.489 1.00 88.94 95 THR A CA 1
ATOM 762 C C . THR A 1 95 ? 4.681 2.102 10.868 1.00 88.94 95 THR A C 1
ATOM 764 O O . THR A 1 95 ? 4.429 1.524 9.815 1.00 88.94 95 THR A O 1
ATOM 767 N N . VAL A 1 96 ? 3.779 2.810 11.536 1.00 92.25 96 VAL A N 1
ATOM 768 C CA . VAL A 1 96 ? 2.438 3.104 11.042 1.00 92.25 96 VAL A CA 1
ATOM 769 C C . VAL A 1 96 ? 2.459 4.471 10.375 1.00 92.25 96 VAL A C 1
ATOM 771 O O . VAL A 1 96 ? 2.928 5.455 10.948 1.00 92.25 96 VAL A O 1
ATOM 774 N N . LEU A 1 97 ? 1.954 4.538 9.154 1.00 92.94 97 LEU A N 1
ATOM 775 C CA . LEU A 1 97 ? 1.951 5.748 8.352 1.00 92.94 97 LEU A CA 1
ATOM 776 C C . LEU A 1 97 ? 0.541 6.077 7.912 1.00 92.94 97 LEU A C 1
ATOM 778 O O . LEU A 1 97 ? -0.234 5.192 7.552 1.00 92.94 97 LEU A O 1
ATOM 782 N N . LEU A 1 98 ? 0.232 7.367 7.952 1.00 95.38 98 LEU A N 1
ATOM 783 C CA . LEU A 1 98 ? -1.003 7.915 7.420 1.00 95.38 98 LEU A CA 1
ATOM 784 C C . LEU A 1 98 ? -0.678 8.723 6.161 1.00 95.38 98 LEU A C 1
ATOM 786 O O . LEU A 1 98 ? 0.238 9.549 6.190 1.00 95.38 98 LEU A O 1
ATOM 790 N N . THR A 1 99 ? -1.414 8.498 5.075 1.00 95.56 99 THR A N 1
ATOM 791 C CA . THR A 1 99 ? -1.331 9.325 3.861 1.00 95.56 99 THR A CA 1
ATOM 792 C C . THR A 1 99 ? -2.578 10.175 3.703 1.00 95.56 99 THR A C 1
ATOM 794 O O . THR A 1 99 ? -3.691 9.706 3.942 1.00 95.56 99 THR A O 1
ATOM 797 N N . TYR A 1 100 ? -2.377 11.417 3.269 1.00 96.19 100 TYR A N 1
ATOM 798 C CA . TYR A 1 100 ? -3.430 12.360 2.902 1.00 96.19 100 TYR A CA 1
ATOM 799 C C . TYR A 1 100 ? -3.105 12.955 1.522 1.00 96.19 100 TYR A C 1
ATOM 801 O O . TYR A 1 100 ? -2.578 14.073 1.447 1.00 96.19 100 TYR A O 1
ATOM 809 N N . PRO A 1 101 ? -3.325 12.196 0.433 1.00 94.38 101 PRO A N 1
ATOM 810 C CA . PRO A 1 101 ? -3.172 12.722 -0.920 1.00 94.38 101 PRO A CA 1
ATOM 811 C C . PRO A 1 101 ? -4.222 13.805 -1.210 1.00 94.38 101 PRO A C 1
ATOM 813 O O . PRO A 1 101 ? -5.277 13.854 -0.579 1.00 94.38 101 PRO A O 1
ATOM 816 N N . GLU A 1 102 ? -3.941 14.692 -2.169 1.00 89.88 102 GLU A N 1
ATOM 817 C CA . GLU A 1 102 ? -4.816 15.842 -2.458 1.00 89.88 102 GLU A CA 1
ATOM 818 C C . GLU A 1 102 ? -6.146 15.450 -3.118 1.00 89.88 102 GLU A C 1
ATOM 820 O O . GLU A 1 102 ? -7.165 16.084 -2.851 1.00 89.88 102 GLU A O 1
ATOM 825 N N . ASN A 1 103 ? -6.138 14.427 -3.981 1.00 89.19 103 ASN A N 1
ATOM 826 C CA . ASN A 1 103 ? -7.272 14.076 -4.847 1.00 89.19 103 ASN A CA 1
ATOM 827 C C . ASN A 1 103 ? -7.708 12.604 -4.731 1.00 89.19 103 ASN A C 1
ATOM 829 O O . ASN A 1 103 ? -8.503 12.148 -5.547 1.00 89.19 103 ASN A O 1
ATOM 833 N N . ASP A 1 104 ? -7.204 11.881 -3.729 1.00 95.06 104 ASP A N 1
ATOM 834 C CA . ASP A 1 104 ? -7.351 10.429 -3.579 1.00 95.06 104 ASP A CA 1
ATOM 835 C C . ASP A 1 104 ? -7.726 10.042 -2.138 1.00 95.06 104 ASP A C 1
ATOM 837 O O . ASP A 1 104 ? -7.858 10.899 -1.254 1.00 95.06 104 ASP A O 1
ATOM 841 N N . TYR A 1 105 ? -7.918 8.749 -1.873 1.00 96.31 105 TYR A N 1
ATOM 842 C CA . TYR A 1 105 ? -8.280 8.276 -0.540 1.00 96.31 105 TYR A CA 1
ATOM 843 C C . TYR A 1 105 ? -7.133 8.442 0.463 1.00 96.31 105 TYR A C 1
ATOM 845 O O . TYR A 1 105 ? -5.982 8.084 0.224 1.00 96.31 105 TYR A O 1
ATOM 853 N N . SER A 1 106 ? -7.465 8.963 1.646 1.00 96.88 106 SER A N 1
ATOM 854 C CA . SER A 1 106 ? -6.551 8.922 2.788 1.00 96.88 106 SER A CA 1
ATOM 855 C C . SER A 1 106 ? -6.472 7.502 3.337 1.00 96.88 106 SER A C 1
ATOM 857 O O . SER A 1 106 ? -7.491 6.821 3.452 1.00 96.88 106 SER A O 1
ATOM 859 N N . SER A 1 107 ? -5.281 7.070 3.740 1.00 96.00 107 SER A N 1
ATOM 860 C CA . SER A 1 107 ? -5.066 5.695 4.197 1.00 96.00 107 SER A CA 1
ATOM 861 C C . SER A 1 107 ? -4.223 5.627 5.464 1.00 96.00 107 SER A C 1
ATOM 863 O O . SER A 1 107 ? -3.468 6.548 5.774 1.00 96.00 107 SER A O 1
ATOM 865 N N . ILE A 1 108 ? -4.324 4.503 6.172 1.00 94.81 108 ILE A N 1
ATOM 866 C CA . ILE A 1 108 ? -3.406 4.108 7.238 1.00 94.81 108 ILE A CA 1
ATOM 867 C C . ILE A 1 108 ? -2.814 2.747 6.883 1.00 94.81 108 ILE A C 1
ATOM 869 O O . ILE A 1 108 ? -3.541 1.823 6.524 1.00 94.81 108 ILE A O 1
ATOM 873 N N . PHE A 1 109 ? -1.496 2.612 6.976 1.00 91.12 109 PHE A N 1
ATOM 874 C CA . PHE A 1 109 ? -0.802 1.370 6.649 1.00 91.12 109 PHE A CA 1
ATOM 875 C C . PHE A 1 109 ? 0.394 1.153 7.574 1.00 91.12 109 PHE A C 1
ATOM 877 O O . PHE A 1 109 ? 0.868 2.077 8.233 1.00 91.12 109 PHE A O 1
ATOM 884 N N . THR A 1 110 ? 0.855 -0.094 7.666 1.00 89.94 110 THR A N 1
ATOM 8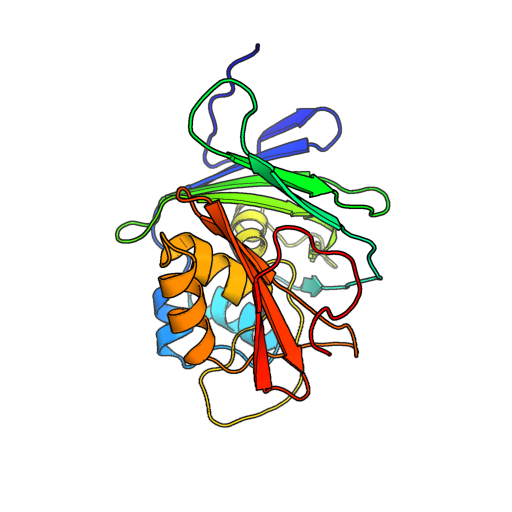85 C CA . THR A 1 110 ? 2.014 -0.469 8.485 1.00 89.94 110 THR A CA 1
ATOM 886 C C . THR A 1 110 ? 3.116 -1.001 7.589 1.00 89.94 110 THR A C 1
ATOM 888 O O . THR A 1 110 ? 2.868 -1.852 6.738 1.00 89.94 110 THR A O 1
ATOM 891 N N . VAL A 1 111 ? 4.335 -0.526 7.814 1.00 85.94 111 VAL A N 1
ATOM 892 C CA . VAL A 1 111 ? 5.533 -0.900 7.064 1.00 85.94 111 VAL A CA 1
ATOM 893 C C . VAL A 1 111 ? 6.651 -1.269 8.032 1.00 85.94 111 VAL A C 1
ATOM 895 O O . VAL A 1 111 ? 6.809 -0.667 9.099 1.00 85.94 111 VAL A O 1
ATOM 898 N N . ASN A 1 112 ? 7.440 -2.277 7.670 1.00 82.19 112 ASN A N 1
ATOM 899 C CA . ASN A 1 112 ? 8.660 -2.604 8.392 1.00 82.19 112 ASN A CA 1
ATOM 900 C C . ASN A 1 112 ? 9.842 -1.874 7.743 1.00 82.19 112 ASN A C 1
ATOM 902 O O . ASN A 1 112 ? 10.335 -2.276 6.691 1.00 82.19 112 ASN A O 1
ATOM 906 N N . LEU A 1 113 ? 10.321 -0.807 8.385 1.00 78.06 113 LEU A N 1
ATOM 907 C CA . LEU A 1 113 ? 11.438 -0.020 7.853 1.00 78.06 113 LEU A CA 1
ATOM 908 C C . LEU A 1 113 ? 12.771 -0.780 7.861 1.00 78.06 113 LEU A C 1
ATOM 910 O O . LEU A 1 113 ? 13.722 -0.310 7.246 1.00 78.06 113 LEU A O 1
ATOM 914 N N . SER A 1 114 ? 12.870 -1.945 8.518 1.00 74.62 114 SER A N 1
ATOM 915 C CA . SER A 1 114 ? 14.097 -2.752 8.476 1.00 74.62 114 SER A CA 1
ATOM 916 C C . SER A 1 114 ? 14.418 -3.292 7.080 1.00 74.62 114 SER A C 1
ATOM 918 O O . SER A 1 114 ? 15.545 -3.728 6.863 1.00 74.62 114 SER A O 1
ATOM 920 N N . PHE A 1 115 ? 13.456 -3.269 6.150 1.00 73.25 115 PHE A N 1
ATOM 921 C CA . PHE A 1 115 ? 13.696 -3.611 4.746 1.00 73.25 115 PHE A CA 1
ATOM 922 C C . PHE A 1 115 ? 14.534 -2.560 4.014 1.00 73.25 115 PHE A C 1
ATOM 924 O O . PHE A 1 115 ? 15.169 -2.880 3.015 1.00 73.25 115 PHE A O 1
ATOM 931 N N . ILE A 1 116 ? 14.580 -1.323 4.518 1.00 76.31 116 ILE A N 1
ATOM 932 C CA . ILE A 1 116 ? 15.363 -0.236 3.934 1.00 76.31 116 ILE A CA 1
ATOM 933 C C . ILE A 1 116 ? 16.760 -0.244 4.563 1.00 76.31 116 ILE A C 1
ATOM 935 O O . ILE A 1 116 ? 16.936 0.208 5.697 1.00 76.31 116 ILE A O 1
ATOM 939 N N . LYS A 1 117 ? 17.770 -0.748 3.837 1.00 73.69 117 LYS A N 1
ATOM 940 C CA . LYS A 1 117 ? 19.169 -0.678 4.285 1.00 73.69 117 LYS A CA 1
ATOM 941 C C . LYS A 1 117 ? 19.845 0.582 3.762 1.00 73.69 117 LYS A C 1
ATOM 943 O O . LYS A 1 117 ? 20.106 0.719 2.567 1.00 73.69 117 LYS A O 1
ATOM 948 N N . ASP A 1 118 ? 20.169 1.474 4.689 1.00 77.44 118 ASP A N 1
ATOM 949 C CA . ASP A 1 118 ? 21.019 2.632 4.445 1.00 77.44 118 ASP A CA 1
ATOM 950 C C . ASP A 1 118 ? 22.492 2.247 4.626 1.00 77.44 118 ASP A C 1
ATOM 952 O O . ASP A 1 118 ? 23.033 2.259 5.733 1.00 77.44 118 ASP A O 1
ATOM 956 N N . ASN A 1 119 ? 23.145 1.862 3.530 1.00 73.50 119 ASN A N 1
ATOM 957 C CA . ASN A 1 119 ? 24.504 1.316 3.577 1.00 73.50 119 ASN A CA 1
ATOM 958 C C . ASN A 1 119 ? 25.561 2.345 4.017 1.00 73.50 119 ASN A C 1
ATOM 960 O O . ASN A 1 119 ? 26.640 1.958 4.467 1.00 73.50 119 ASN A O 1
ATOM 964 N N . ASN A 1 120 ? 25.264 3.641 3.884 1.00 78.50 120 ASN A N 1
ATOM 965 C CA . ASN A 1 120 ? 26.219 4.728 4.101 1.00 78.50 120 ASN A CA 1
ATOM 966 C C . ASN A 1 120 ? 25.763 5.735 5.171 1.00 78.50 120 ASN A C 1
ATOM 968 O O . ASN A 1 120 ? 26.422 6.763 5.336 1.00 78.50 120 ASN A O 1
ATOM 972 N N . ASN A 1 121 ? 24.671 5.458 5.895 1.00 77.88 121 ASN A N 1
ATOM 973 C CA . ASN A 1 121 ? 24.011 6.409 6.796 1.00 77.88 121 ASN A CA 1
ATOM 974 C C . ASN A 1 121 ? 23.695 7.756 6.104 1.00 77.88 121 ASN A C 1
ATOM 976 O O . ASN A 1 121 ? 23.937 8.820 6.683 1.00 77.88 121 ASN A O 1
ATOM 980 N N . SER A 1 122 ? 23.244 7.721 4.844 1.00 80.44 122 SER A N 1
ATOM 981 C CA . SER A 1 122 ? 22.950 8.913 4.039 1.00 80.44 122 SER A CA 1
ATOM 982 C C . SER A 1 122 ? 21.472 9.303 3.993 1.00 80.44 122 SER A C 1
ATOM 984 O O . SER A 1 122 ? 21.173 10.392 3.502 1.00 80.44 122 SER A O 1
ATOM 986 N N . LEU A 1 123 ? 20.555 8.469 4.495 1.00 82.75 123 LEU A N 1
ATOM 987 C CA . LEU A 1 123 ? 19.120 8.744 4.458 1.00 82.75 123 LEU A CA 1
ATOM 988 C C . LEU A 1 123 ? 18.698 9.699 5.575 1.00 82.75 123 LEU A C 1
ATOM 990 O O . LEU A 1 123 ? 18.982 9.498 6.759 1.00 82.75 123 LEU A O 1
ATOM 994 N N . THR A 1 124 ? 17.951 10.728 5.193 1.00 88.12 124 THR A N 1
ATOM 995 C CA . THR A 1 124 ? 17.241 11.594 6.133 1.00 88.12 124 THR A CA 1
ATOM 996 C C . THR A 1 124 ? 15.956 10.925 6.634 1.00 88.12 124 THR A C 1
ATOM 998 O O . THR A 1 124 ? 15.461 9.955 6.057 1.00 88.12 124 THR A O 1
ATOM 1001 N N . GLU A 1 125 ? 15.362 11.457 7.707 1.00 84.06 125 GLU A N 1
ATOM 1002 C CA . GLU A 1 125 ? 14.025 11.016 8.138 1.00 84.06 125 GLU A CA 1
ATOM 1003 C C . GLU A 1 125 ? 12.966 11.226 7.047 1.00 84.06 125 GLU A C 1
ATOM 1005 O O . GLU A 1 125 ? 12.021 10.449 6.950 1.00 84.06 125 GLU A O 1
ATOM 1010 N N . GLU A 1 126 ? 13.123 12.266 6.228 1.00 86.50 126 GLU A N 1
ATOM 1011 C CA . GLU A 1 126 ? 12.221 12.557 5.117 1.00 86.50 126 GLU A CA 1
ATOM 1012 C C . GLU A 1 126 ? 12.364 11.523 3.995 1.00 86.50 126 GLU A C 1
ATOM 1014 O O . GLU A 1 126 ? 11.353 10.979 3.551 1.00 86.50 126 GLU A O 1
ATOM 1019 N N . ASP A 1 127 ? 13.597 11.145 3.642 1.00 87.06 127 ASP A N 1
ATOM 1020 C CA . ASP A 1 127 ? 13.858 10.064 2.681 1.00 87.06 127 ASP A CA 1
ATOM 1021 C C . ASP A 1 127 ? 13.200 8.756 3.136 1.00 87.06 127 ASP A C 1
ATOM 1023 O O . ASP A 1 127 ? 12.495 8.097 2.370 1.00 87.06 127 ASP A O 1
ATOM 1027 N N . LEU A 1 128 ? 13.378 8.398 4.414 1.00 83.56 128 LEU A N 1
ATOM 1028 C CA . LEU A 1 128 ? 12.778 7.196 4.994 1.00 83.56 128 LEU A CA 1
ATOM 1029 C C . LEU A 1 128 ? 11.251 7.210 4.895 1.00 83.56 128 LEU A C 1
ATOM 1031 O O . LEU A 1 128 ? 10.658 6.165 4.634 1.00 83.56 128 LEU A O 1
ATOM 1035 N N . LYS A 1 129 ? 10.610 8.371 5.067 1.00 86.50 129 LYS A N 1
ATOM 1036 C CA . LYS A 1 129 ? 9.156 8.500 4.921 1.00 86.50 129 LYS A CA 1
ATOM 1037 C C . LYS A 1 129 ? 8.707 8.232 3.487 1.00 86.50 129 LYS A C 1
ATOM 1039 O O . LYS A 1 129 ? 7.810 7.417 3.295 1.00 86.50 129 LYS A O 1
ATOM 1044 N N . TYR A 1 130 ? 9.312 8.854 2.482 1.00 86.88 130 TYR A N 1
ATOM 1045 C CA . TYR A 1 130 ? 8.875 8.642 1.097 1.00 86.88 130 TYR A CA 1
ATOM 1046 C C . TYR A 1 130 ? 9.181 7.229 0.597 1.00 86.88 130 TYR A C 1
ATOM 1048 O O . TYR A 1 130 ? 8.318 6.604 -0.014 1.00 86.88 130 TYR A O 1
ATOM 1056 N N . LEU A 1 131 ? 10.337 6.661 0.952 1.00 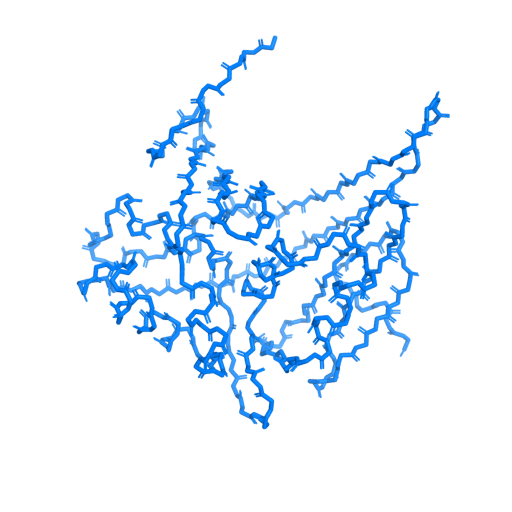83.56 131 LEU A N 1
ATOM 1057 C CA . LEU A 1 131 ? 10.655 5.259 0.647 1.00 83.56 131 LEU A CA 1
ATOM 1058 C C . LEU A 1 131 ? 9.640 4.296 1.260 1.00 83.56 131 LEU A C 1
ATOM 1060 O O . LEU A 1 131 ? 9.260 3.303 0.646 1.00 83.56 131 LEU A O 1
ATOM 1064 N N . SER A 1 132 ? 9.180 4.596 2.473 1.00 83.38 132 SER A N 1
ATOM 1065 C CA . SER A 1 132 ? 8.263 3.728 3.201 1.00 83.38 132 SER A CA 1
ATOM 1066 C C . SER A 1 132 ? 6.855 3.656 2.609 1.00 83.38 132 SER A C 1
ATOM 1068 O O . SER A 1 132 ? 6.167 2.669 2.846 1.00 83.38 132 SER A O 1
ATOM 1070 N N . VAL A 1 133 ? 6.455 4.636 1.789 1.00 85.25 133 VAL A N 1
ATOM 1071 C CA . VAL A 1 133 ? 5.215 4.584 0.990 1.00 85.25 133 VAL A CA 1
ATOM 1072 C C . VAL A 1 133 ? 5.261 3.451 -0.037 1.00 85.25 133 VAL A C 1
ATOM 1074 O O . VAL A 1 133 ? 4.224 2.874 -0.356 1.00 85.25 133 VAL A O 1
ATOM 1077 N N . TYR A 1 134 ? 6.462 3.115 -0.512 1.00 80.44 134 TYR A N 1
ATOM 1078 C CA . TYR A 1 134 ? 6.700 2.146 -1.577 1.00 80.44 134 TYR A CA 1
ATOM 1079 C C . TYR A 1 134 ? 7.466 0.901 -1.106 1.00 80.44 134 TYR A C 1
ATOM 1081 O O . TYR A 1 134 ? 7.877 0.102 -1.935 1.00 80.44 134 TYR A O 1
ATOM 1089 N N . ALA A 1 135 ? 7.663 0.685 0.196 1.00 69.69 135 ALA A N 1
ATOM 1090 C CA . ALA A 1 135 ? 8.306 -0.526 0.717 1.00 69.69 135 ALA A CA 1
ATOM 1091 C C . ALA A 1 135 ? 7.258 -1.583 1.129 1.00 69.69 135 ALA A C 1
ATOM 1093 O O . ALA A 1 135 ? 6.203 -1.207 1.644 1.00 69.69 135 ALA A O 1
ATOM 1094 N N . PRO A 1 136 ? 7.527 -2.898 0.993 1.00 63.56 136 PRO A N 1
ATOM 1095 C CA . PRO A 1 136 ? 8.730 -3.541 0.444 1.00 63.56 136 PRO A CA 1
ATOM 1096 C C . PRO A 1 136 ? 8.735 -3.582 -1.095 1.00 63.56 136 PRO A C 1
ATOM 1098 O O . PRO A 1 136 ? 7.686 -3.705 -1.715 1.00 63.56 136 PRO A O 1
ATOM 1101 N N . VAL A 1 137 ? 9.911 -3.479 -1.713 1.00 52.38 137 VAL A N 1
ATOM 1102 C CA . VAL A 1 137 ? 10.064 -3.414 -3.176 1.00 52.38 137 VAL A CA 1
ATOM 1103 C C . VAL A 1 137 ? 10.698 -4.717 -3.659 1.00 52.38 137 VAL A C 1
ATOM 1105 O O . VAL A 1 137 ? 11.836 -4.998 -3.295 1.00 52.38 137 VAL A O 1
ATOM 1108 N N . ASP A 1 138 ? 9.990 -5.459 -4.505 1.00 49.81 138 ASP A N 1
ATOM 1109 C CA . ASP A 1 138 ? 10.466 -6.678 -5.169 1.00 49.81 138 ASP A CA 1
ATOM 1110 C C . ASP A 1 138 ? 10.305 -6.528 -6.685 1.00 49.81 138 ASP A C 1
ATOM 1112 O O . ASP A 1 138 ? 9.276 -6.027 -7.135 1.00 49.81 138 ASP A O 1
ATOM 1116 N N . VAL A 1 139 ? 11.307 -6.948 -7.470 1.00 42.44 139 VAL A N 1
ATOM 1117 C CA . VAL A 1 139 ? 11.303 -6.886 -8.950 1.00 42.44 139 VAL A CA 1
ATOM 1118 C C . VAL A 1 139 ? 12.038 -8.055 -9.621 1.00 42.44 139 VAL A C 1
ATOM 1120 O O . VAL A 1 139 ? 13.032 -8.525 -9.064 1.00 42.44 139 VAL A O 1
ATOM 1123 N N . ASP A 1 140 ? 11.569 -8.492 -10.801 1.00 41.22 140 ASP A N 1
ATOM 1124 C CA . ASP A 1 140 ? 12.370 -8.805 -12.012 1.00 41.22 140 ASP A CA 1
ATOM 1125 C C . ASP A 1 140 ? 11.460 -9.118 -13.239 1.00 41.22 140 ASP A C 1
ATOM 1127 O O . ASP A 1 140 ? 10.464 -9.827 -13.100 1.00 41.22 140 ASP A O 1
ATOM 1131 N N . ASN A 1 141 ? 11.917 -8.711 -14.435 1.00 40.81 141 ASN A N 1
ATOM 1132 C CA . A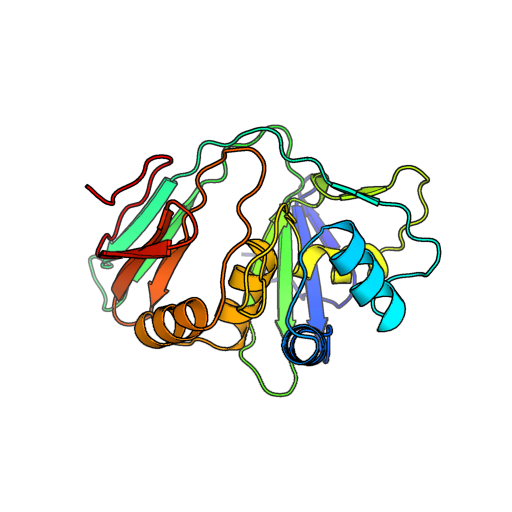SN A 1 141 ? 11.513 -9.098 -15.810 1.00 40.81 141 ASN A CA 1
ATOM 1133 C C . ASN A 1 141 ? 10.354 -8.351 -16.534 1.00 40.81 141 ASN A C 1
ATOM 1135 O O . ASN A 1 141 ? 9.691 -7.527 -15.942 1.00 40.81 141 ASN A O 1
ATOM 1139 N N . ASP A 1 142 ? 10.192 -8.561 -17.856 1.00 45.50 142 ASP A N 1
ATOM 1140 C CA . ASP A 1 142 ? 9.643 -7.584 -18.837 1.00 45.50 142 ASP A CA 1
ATOM 1141 C C . ASP A 1 142 ? 8.407 -8.098 -19.636 1.00 45.50 142 ASP A C 1
ATOM 1143 O O . ASP A 1 142 ? 8.469 -9.163 -20.269 1.00 45.50 142 ASP A O 1
ATOM 1147 N N . THR A 1 143 ? 7.292 -7.343 -19.635 1.00 51.62 143 THR A N 1
ATOM 1148 C CA . THR A 1 143 ? 6.031 -7.595 -20.386 1.00 51.62 143 THR A CA 1
ATOM 1149 C C . THR A 1 143 ? 5.395 -6.289 -20.936 1.00 51.62 143 THR A C 1
ATOM 1151 O O . THR A 1 143 ? 5.867 -5.207 -20.616 1.00 51.62 143 THR A O 1
ATOM 1154 N N . PRO A 1 144 ? 4.353 -6.321 -21.810 1.00 51.06 144 PRO A N 1
ATOM 1155 C CA . PRO A 1 144 ? 3.859 -5.118 -22.509 1.00 51.06 144 PRO A CA 1
ATOM 1156 C C . PRO A 1 144 ? 2.900 -4.178 -21.746 1.00 51.06 144 PRO A C 1
ATOM 1158 O O . PRO A 1 144 ? 2.601 -3.109 -22.289 1.00 51.06 144 PRO A O 1
ATOM 1161 N N . LYS A 1 145 ? 2.329 -4.553 -20.588 1.00 58.50 145 LYS A N 1
ATOM 1162 C CA . LYS A 1 145 ? 1.470 -3.643 -19.794 1.00 58.50 145 LYS A CA 1
ATOM 1163 C C . LYS A 1 145 ? 2.318 -2.711 -18.910 1.00 58.50 145 LYS A C 1
ATOM 1165 O O . LYS A 1 145 ? 3.516 -2.937 -18.784 1.00 58.50 145 LYS A O 1
ATOM 1170 N N . PRO A 1 146 ? 1.741 -1.641 -18.317 1.00 64.50 146 PRO A N 1
ATOM 1171 C CA . PRO A 1 146 ? 2.434 -0.904 -17.273 1.00 64.50 146 PRO A CA 1
ATOM 1172 C C . PRO A 1 146 ? 2.735 -1.830 -16.099 1.00 64.50 146 PRO A C 1
ATOM 1174 O O . PRO A 1 146 ? 1.862 -2.560 -15.622 1.00 64.50 146 PRO A O 1
ATOM 1177 N N . ASP A 1 147 ? 3.967 -1.757 -15.634 1.00 72.25 147 ASP A N 1
ATOM 1178 C CA . ASP A 1 147 ? 4.517 -2.717 -14.698 1.00 72.25 147 ASP A CA 1
ATOM 1179 C C . ASP A 1 147 ? 4.469 -2.177 -13.269 1.00 72.25 147 ASP A C 1
ATOM 1181 O O . ASP A 1 147 ? 4.992 -1.097 -12.976 1.00 72.25 147 ASP A O 1
ATOM 1185 N N . ILE A 1 148 ? 3.837 -2.914 -12.356 1.00 73.81 148 ILE A N 1
ATOM 1186 C CA . ILE A 1 148 ? 3.837 -2.561 -10.933 1.00 73.81 148 ILE A CA 1
ATOM 1187 C C . ILE A 1 148 ? 4.434 -3.674 -10.085 1.00 73.81 148 ILE A C 1
ATOM 1189 O O . ILE A 1 148 ? 4.362 -4.864 -10.385 1.00 73.81 148 ILE A O 1
ATOM 1193 N N . ILE A 1 149 ? 4.988 -3.253 -8.960 1.00 74.00 149 ILE A N 1
ATOM 1194 C CA . ILE A 1 149 ? 5.495 -4.126 -7.905 1.00 74.00 149 ILE A CA 1
ATOM 1195 C C . ILE A 1 149 ? 4.476 -4.219 -6.770 1.00 74.00 149 ILE A C 1
ATOM 1197 O O . ILE A 1 149 ? 3.593 -3.366 -6.647 1.00 74.00 149 ILE A O 1
ATOM 1201 N N . THR A 1 150 ? 4.634 -5.201 -5.885 1.00 77.94 150 THR A N 1
ATOM 1202 C CA . THR A 1 150 ? 3.718 -5.456 -4.760 1.00 77.94 150 THR A CA 1
ATOM 1203 C C . THR A 1 150 ? 3.407 -4.213 -3.920 1.00 77.94 150 THR A C 1
ATOM 1205 O O . THR A 1 150 ? 2.243 -3.944 -3.622 1.00 77.94 150 THR A O 1
ATOM 1208 N N . SER A 1 151 ? 4.412 -3.423 -3.539 1.00 77.56 151 SER A N 1
ATOM 1209 C CA . SER A 1 151 ? 4.192 -2.214 -2.735 1.00 77.56 151 SER A CA 1
ATOM 1210 C C . SER A 1 151 ? 3.470 -1.104 -3.485 1.00 77.56 151 SER A C 1
ATOM 1212 O O . SER A 1 151 ? 2.615 -0.438 -2.903 1.00 77.56 151 SER A O 1
ATOM 1214 N N . VAL A 1 152 ? 3.774 -0.919 -4.770 1.00 83.44 152 VAL A N 1
ATOM 1215 C CA . VAL A 1 152 ? 3.062 0.036 -5.625 1.00 83.44 152 VAL A CA 1
ATOM 1216 C C . VAL A 1 152 ? 1.615 -0.404 -5.792 1.00 83.44 152 VAL A C 1
ATOM 1218 O O . VAL A 1 152 ? 0.732 0.437 -5.690 1.00 83.44 152 VAL A O 1
ATOM 1221 N N . ALA A 1 153 ? 1.351 -1.701 -5.965 1.00 87.50 153 ALA A N 1
ATOM 1222 C CA . ALA A 1 153 ? -0.008 -2.229 -6.015 1.00 87.50 153 ALA A CA 1
ATOM 1223 C C . ALA A 1 153 ? -0.774 -1.920 -4.721 1.00 87.50 153 ALA A C 1
ATOM 1225 O O . ALA A 1 153 ? -1.872 -1.377 -4.777 1.00 87.50 153 ALA A O 1
ATOM 1226 N N . ILE A 1 154 ? -0.179 -2.171 -3.548 1.00 89.62 154 ILE A N 1
ATOM 1227 C CA . ILE A 1 154 ? -0.796 -1.822 -2.257 1.00 89.62 154 ILE A CA 1
ATOM 1228 C C . ILE A 1 154 ? -1.076 -0.318 -2.180 1.00 89.62 154 ILE A C 1
ATOM 1230 O O . ILE A 1 154 ? -2.183 0.076 -1.814 1.00 89.62 154 ILE A O 1
ATOM 1234 N N . ARG A 1 155 ? -0.102 0.526 -2.537 1.00 91.62 155 ARG A N 1
ATOM 1235 C CA . ARG A 1 155 ? -0.261 1.984 -2.503 1.00 91.62 155 ARG A CA 1
ATOM 1236 C C . ARG A 1 155 ? -1.364 2.459 -3.448 1.00 91.62 155 ARG A C 1
ATOM 1238 O O . ARG A 1 155 ? -2.198 3.265 -3.045 1.00 91.62 155 ARG A O 1
ATOM 1245 N N . LEU A 1 156 ? -1.387 1.928 -4.666 1.00 91.88 156 LEU A N 1
ATOM 1246 C CA . LEU A 1 156 ? -2.382 2.218 -5.689 1.00 91.88 156 LEU A CA 1
ATOM 1247 C C . LEU A 1 156 ? -3.789 1.856 -5.213 1.00 91.88 156 LEU A C 1
ATOM 1249 O O . LEU A 1 156 ? -4.698 2.676 -5.302 1.00 91.88 156 LEU A O 1
ATOM 1253 N N . LEU A 1 157 ? -3.958 0.656 -4.657 1.00 95.00 157 LEU A N 1
ATOM 1254 C CA . LEU A 1 157 ? -5.239 0.206 -4.120 1.00 95.00 157 LEU A CA 1
ATOM 1255 C C . LEU A 1 157 ? -5.710 1.080 -2.960 1.00 95.00 157 LEU A C 1
ATOM 1257 O O . LEU A 1 157 ? -6.867 1.484 -2.936 1.00 95.00 157 LEU A O 1
ATOM 1261 N N . LEU A 1 158 ? -4.817 1.408 -2.026 1.00 95.31 158 LEU A N 1
ATOM 1262 C CA . LEU A 1 158 ? -5.156 2.244 -0.877 1.00 95.31 158 LEU A CA 1
ATOM 1263 C C . LEU A 1 158 ? -5.498 3.696 -1.261 1.00 95.31 158 LEU A C 1
ATOM 1265 O O . LEU A 1 158 ? -6.200 4.351 -0.496 1.00 95.31 158 LEU A O 1
ATOM 1269 N N . ASP A 1 159 ? -5.008 4.198 -2.400 1.00 95.69 159 ASP A N 1
ATOM 1270 C CA . ASP A 1 159 ? -5.308 5.555 -2.886 1.00 95.69 159 ASP A CA 1
ATOM 1271 C C . ASP A 1 159 ? -6.535 5.613 -3.793 1.00 95.69 159 ASP A C 1
ATOM 1273 O O . ASP A 1 159 ? -7.234 6.625 -3.806 1.00 95.69 159 ASP A O 1
ATOM 1277 N N . LYS A 1 160 ? -6.801 4.555 -4.566 1.00 95.31 160 LYS A N 1
ATOM 1278 C CA . LYS A 1 160 ? -7.764 4.608 -5.675 1.00 95.31 160 LYS A CA 1
ATOM 1279 C C . LYS A 1 160 ? -8.982 3.693 -5.509 1.00 95.31 160 LYS A C 1
ATOM 1281 O O . LYS A 1 160 ? -9.963 3.910 -6.213 1.00 95.31 160 LYS A O 1
ATOM 1286 N N . ALA A 1 161 ? -8.956 2.695 -4.620 1.00 97.38 161 ALA A N 1
ATOM 1287 C CA . ALA A 1 161 ? -10.052 1.733 -4.461 1.00 97.38 161 ALA A CA 1
ATOM 1288 C C . ALA A 1 161 ? -10.807 1.917 -3.135 1.00 97.38 161 ALA A C 1
ATOM 1290 O O . ALA A 1 161 ? -10.202 1.946 -2.064 1.00 97.38 161 ALA A O 1
ATOM 1291 N N . ALA A 1 162 ? -12.138 1.955 -3.198 1.00 96.81 162 ALA A N 1
ATOM 1292 C CA . ALA A 1 162 ? -13.020 1.885 -2.033 1.00 96.81 162 ALA A CA 1
ATOM 1293 C C . ALA A 1 162 ? -13.675 0.502 -1.870 1.00 96.81 162 ALA A C 1
ATOM 1295 O O . ALA A 1 162 ? -14.066 0.134 -0.760 1.00 96.81 162 ALA A O 1
ATOM 1296 N N . THR A 1 163 ? -13.796 -0.265 -2.958 1.00 98.06 163 THR A N 1
ATOM 1297 C CA . THR A 1 163 ? -14.439 -1.590 -2.978 1.00 98.06 163 THR A CA 1
ATOM 1298 C C . THR A 1 163 ? -13.509 -2.687 -3.490 1.00 98.06 163 THR A C 1
ATOM 1300 O O . THR A 1 163 ? -12.538 -2.429 -4.208 1.00 98.06 163 THR A O 1
ATOM 1303 N N . VAL A 1 164 ? -13.834 -3.945 -3.170 1.00 97.81 164 VAL A N 1
ATOM 1304 C CA . VAL A 1 164 ? -13.128 -5.108 -3.731 1.00 97.81 164 VAL A CA 1
ATOM 1305 C C . VAL A 1 164 ? -13.218 -5.139 -5.262 1.00 97.81 164 VAL A C 1
ATOM 1307 O O . VAL A 1 164 ? -12.245 -5.493 -5.926 1.00 97.81 164 VAL A O 1
ATOM 1310 N N . GLU A 1 165 ? -14.357 -4.753 -5.839 1.00 97.69 165 GLU A N 1
ATOM 1311 C CA . GLU A 1 165 ? -14.542 -4.732 -7.293 1.00 97.69 165 GLU A CA 1
ATOM 1312 C C . GLU A 1 165 ? -13.644 -3.690 -7.975 1.00 97.69 165 GLU A C 1
ATOM 1314 O O . GLU A 1 165 ? -12.980 -4.003 -8.965 1.00 97.69 165 GLU A O 1
ATOM 1319 N N . GLU A 1 166 ? -13.565 -2.475 -7.426 1.00 97.88 166 GLU A N 1
ATOM 1320 C CA . GLU A 1 166 ? -12.642 -1.441 -7.909 1.00 97.88 166 GLU A CA 1
ATOM 1321 C C . GLU A 1 166 ? -11.190 -1.905 -7.811 1.00 97.88 166 GLU A C 1
ATOM 1323 O O . GLU A 1 166 ? -10.442 -1.760 -8.776 1.00 97.88 166 GLU A O 1
ATOM 1328 N N . ALA A 1 167 ? -10.805 -2.532 -6.694 1.00 97.06 167 ALA A N 1
ATOM 1329 C CA . ALA A 1 167 ? -9.459 -3.060 -6.514 1.00 97.06 167 ALA A CA 1
ATOM 1330 C C . ALA A 1 167 ? -9.102 -4.114 -7.576 1.00 97.06 167 ALA A C 1
ATOM 1332 O O . ALA A 1 167 ? -8.029 -4.059 -8.175 1.00 97.06 167 ALA A O 1
ATOM 1333 N N . ILE A 1 168 ? -10.020 -5.040 -7.868 1.00 95.88 168 ILE A N 1
ATOM 1334 C CA . ILE A 1 168 ? -9.851 -6.035 -8.937 1.00 95.88 168 ILE A CA 1
ATOM 1335 C C . ILE A 1 168 ? -9.716 -5.357 -10.303 1.00 95.88 168 ILE A C 1
ATOM 1337 O O . ILE A 1 168 ? -8.869 -5.757 -11.102 1.00 95.88 168 ILE A O 1
ATOM 1341 N N . ASN A 1 169 ? -10.559 -4.366 -10.597 1.00 95.94 169 ASN A N 1
ATOM 1342 C CA . ASN A 1 169 ? -10.543 -3.679 -11.886 1.00 95.94 169 ASN A CA 1
ATOM 1343 C C . ASN A 1 169 ? -9.245 -2.899 -12.094 1.00 95.94 169 ASN A C 1
ATOM 1345 O O . ASN A 1 169 ? -8.672 -3.002 -13.173 1.00 95.94 169 ASN A O 1
ATOM 1349 N N . ILE A 1 170 ? -8.743 -2.229 -11.055 1.00 94.25 170 ILE A N 1
ATOM 1350 C CA . ILE A 1 170 ? -7.435 -1.568 -11.070 1.00 94.25 170 ILE A CA 1
ATOM 1351 C C . ILE A 1 170 ? -6.329 -2.594 -11.334 1.00 94.25 170 ILE A C 1
ATOM 1353 O O . ILE A 1 170 ? -5.568 -2.436 -12.280 1.00 94.25 170 ILE A O 1
ATOM 1357 N N . LEU A 1 171 ? -6.257 -3.686 -10.563 1.00 91.81 171 LEU A N 1
ATOM 1358 C CA . LEU A 1 171 ? -5.183 -4.680 -10.709 1.00 91.81 171 LEU A CA 1
ATOM 1359 C C . LEU A 1 171 ? -5.148 -5.368 -12.083 1.00 91.81 171 LEU A C 1
ATOM 1361 O O . LEU A 1 171 ? -4.081 -5.797 -12.512 1.00 91.81 171 LEU A O 1
ATOM 1365 N N . LYS A 1 172 ? -6.282 -5.467 -12.790 1.00 90.25 172 LYS A N 1
ATOM 1366 C CA . LYS A 1 172 ? -6.344 -6.020 -14.157 1.00 90.25 172 LYS A CA 1
ATOM 1367 C C . LYS A 1 172 ? -5.627 -5.156 -15.197 1.00 90.25 172 LYS A C 1
ATOM 1369 O O . LYS A 1 172 ? -5.256 -5.678 -16.252 1.00 90.25 172 LYS A O 1
ATOM 1374 N N . GLU A 1 173 ? -5.466 -3.861 -14.931 1.00 89.19 173 GLU A N 1
ATOM 1375 C CA . GLU A 1 173 ? -4.818 -2.916 -15.848 1.00 89.19 173 GLU A CA 1
ATOM 1376 C C . GLU A 1 173 ? -3.291 -3.052 -15.859 1.00 89.19 173 GLU A C 1
ATOM 1378 O O . GLU A 1 173 ? -2.650 -2.594 -16.805 1.00 89.19 173 GLU A O 1
ATOM 1383 N N . TYR A 1 174 ? -2.720 -3.729 -14.861 1.00 83.94 174 TYR A N 1
ATOM 1384 C CA . TYR A 1 174 ? -1.279 -3.842 -14.668 1.00 83.94 174 TYR A CA 1
ATOM 1385 C C . TYR A 1 174 ? -0.810 -5.292 -14.751 1.00 83.94 174 TYR A C 1
ATOM 1387 O O . TYR A 1 174 ? -1.524 -6.223 -14.363 1.00 83.94 174 TYR A O 1
ATOM 1395 N N . ASP A 1 175 ? 0.411 -5.476 -15.242 1.00 77.00 175 ASP A N 1
ATOM 1396 C CA . ASP A 1 175 ? 1.155 -6.709 -15.007 1.00 77.00 175 ASP A CA 1
ATOM 1397 C C . ASP A 1 175 ? 1.931 -6.557 -13.687 1.00 77.00 175 ASP A C 1
ATOM 1399 O O . ASP A 1 175 ? 2.309 -5.449 -13.289 1.00 77.00 175 ASP A O 1
ATOM 1403 N N . MET A 1 176 ? 2.089 -7.662 -12.952 1.00 76.19 176 MET A N 1
ATOM 1404 C CA . MET A 1 176 ? 2.776 -7.652 -11.663 1.00 76.19 176 MET A CA 1
ATOM 1405 C C . MET A 1 176 ? 4.103 -8.383 -11.726 1.00 76.19 176 MET A C 1
ATOM 1407 O O . MET A 1 176 ? 4.156 -9.567 -12.065 1.00 76.19 176 MET A O 1
ATOM 1411 N N . HIS A 1 177 ? 5.140 -7.695 -11.258 1.00 67.56 177 HIS A N 1
ATOM 1412 C CA . HIS A 1 177 ? 6.475 -8.255 -11.108 1.00 67.56 177 HIS A CA 1
ATOM 1413 C C . HIS A 1 177 ? 6.630 -8.942 -9.761 1.00 67.56 177 HIS A C 1
ATOM 1415 O O . HIS A 1 177 ? 6.818 -8.295 -8.731 1.00 67.56 177 HIS A O 1
ATOM 1421 N N . GLN A 1 178 ? 6.549 -10.272 -9.763 1.00 56.38 178 GLN A N 1
ATOM 1422 C CA . GLN A 1 178 ? 6.885 -11.094 -8.602 1.00 56.38 178 GLN A CA 1
ATOM 1423 C C . GLN A 1 178 ? 8.379 -11.443 -8.627 1.00 56.38 178 GLN A C 1
ATOM 1425 O O . GLN A 1 178 ? 8.860 -12.052 -9.581 1.00 56.38 178 GLN A O 1
ATOM 1430 N N . SER A 1 179 ? 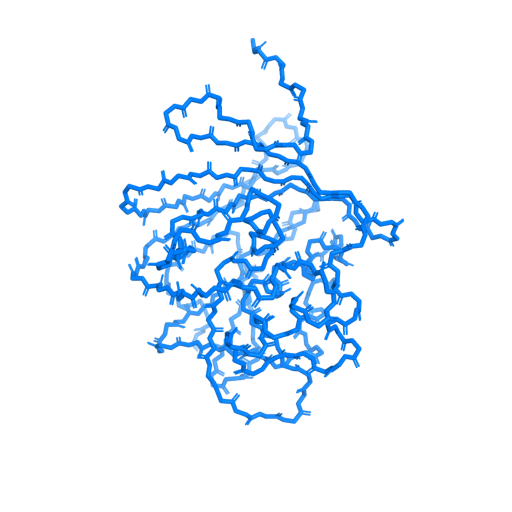9.122 -11.089 -7.575 1.00 50.09 179 SER A N 1
ATOM 1431 C CA . SER A 1 179 ? 10.541 -11.449 -7.451 1.00 50.09 179 SER A CA 1
ATOM 1432 C C . SER A 1 179 ? 10.755 -12.787 -6.730 1.00 50.09 179 SER A C 1
ATOM 1434 O O . SER A 1 179 ? 9.876 -13.318 -6.052 1.00 50.09 179 SER A O 1
ATOM 1436 N N . LEU A 1 180 ? 11.971 -13.327 -6.870 1.00 46.94 180 LEU A N 1
ATOM 1437 C CA . LEU A 1 180 ? 12.569 -14.384 -6.034 1.00 46.94 180 LEU A CA 1
ATOM 1438 C C . LEU A 1 180 ? 11.869 -15.759 -6.006 1.00 46.94 180 LEU A C 1
ATOM 1440 O O . LEU A 1 180 ? 12.218 -16.605 -5.182 1.00 46.94 180 LEU A O 1
ATOM 1444 N N . GLY A 1 181 ? 10.923 -16.029 -6.912 1.00 48.72 181 GLY A N 1
ATOM 1445 C CA . GLY A 1 181 ? 10.132 -17.268 -6.874 1.00 48.72 181 GLY A CA 1
ATOM 1446 C C . GLY A 1 181 ? 9.218 -17.346 -5.645 1.00 48.72 181 GLY A C 1
ATOM 1447 O O . GLY A 1 181 ? 8.818 -18.440 -5.241 1.00 48.72 181 GLY A O 1
ATOM 1448 N N . LEU A 1 182 ? 8.928 -16.190 -5.041 1.00 53.03 182 LEU A N 1
ATOM 1449 C CA . LEU A 1 182 ? 8.010 -16.035 -3.926 1.00 53.03 182 LEU A CA 1
ATOM 1450 C C . LEU A 1 182 ? 6.625 -15.694 -4.476 1.00 53.03 182 LEU A C 1
ATOM 1452 O O . LEU A 1 182 ? 6.429 -14.718 -5.198 1.00 53.03 182 LEU A O 1
ATOM 1456 N N . TYR A 1 183 ? 5.650 -16.522 -4.127 1.00 64.81 183 TYR A N 1
ATOM 1457 C CA . TYR A 1 183 ? 4.269 -16.339 -4.542 1.00 64.81 183 TYR A CA 1
ATOM 1458 C C . TYR A 1 183 ? 3.622 -15.248 -3.691 1.00 64.81 183 TYR A C 1
ATOM 1460 O O . TYR A 1 183 ? 3.441 -15.422 -2.487 1.00 64.81 183 TYR A O 1
ATOM 1468 N N . THR A 1 184 ? 3.296 -14.114 -4.310 1.00 69.44 184 THR A N 1
ATOM 1469 C CA . THR A 1 184 ? 2.629 -13.004 -3.622 1.00 69.44 184 THR A CA 1
ATOM 1470 C C . THR A 1 184 ? 1.137 -13.027 -3.910 1.00 69.44 184 THR A C 1
ATOM 1472 O O . THR A 1 184 ? 0.712 -13.135 -5.063 1.00 69.44 184 THR A O 1
ATOM 1475 N N . HIS A 1 185 ? 0.348 -12.873 -2.852 1.00 81.88 185 HIS A N 1
ATOM 1476 C CA . HIS A 1 185 ? -1.093 -12.686 -2.930 1.00 81.88 185 HIS A CA 1
ATOM 1477 C C . HIS A 1 185 ? -1.558 -11.448 -2.161 1.00 81.88 185 HIS A C 1
ATOM 1479 O O . HIS A 1 185 ? -0.965 -11.053 -1.154 1.00 81.88 185 HIS A O 1
ATOM 1485 N N . PHE A 1 186 ? -2.653 -10.849 -2.617 1.00 88.81 186 PHE A N 1
ATOM 1486 C CA . PHE A 1 186 ? -3.314 -9.745 -1.929 1.00 88.81 186 PHE A CA 1
ATOM 1487 C C . PHE A 1 186 ? -4.614 -10.244 -1.328 1.00 88.81 186 PHE A C 1
ATOM 1489 O O . PHE A 1 186 ? -5.551 -10.562 -2.056 1.00 88.81 186 PHE A O 1
ATOM 1496 N N . ALA A 1 187 ? -4.682 -10.275 0.000 1.00 91.56 187 ALA A N 1
ATOM 1497 C CA . ALA A 1 187 ? -5.949 -10.395 0.704 1.00 91.56 187 ALA A CA 1
ATOM 1498 C C . ALA A 1 187 ? -6.603 -9.007 0.761 1.00 91.56 187 ALA A C 1
ATOM 1500 O O . ALA A 1 187 ? -6.080 -8.100 1.412 1.00 91.56 187 ALA A O 1
ATOM 1501 N N . ILE A 1 188 ? -7.721 -8.842 0.056 1.00 95.69 188 ILE A N 1
ATOM 1502 C CA . ILE A 1 188 ? -8.433 -7.569 -0.095 1.00 95.69 188 ILE A CA 1
ATOM 1503 C C . ILE A 1 188 ? -9.849 -7.748 0.438 1.00 95.69 188 ILE A C 1
ATOM 1505 O O . ILE A 1 188 ? -10.530 -8.716 0.095 1.00 95.69 188 ILE A O 1
ATOM 1509 N N . THR A 1 189 ? -10.287 -6.812 1.278 1.00 96.19 189 THR A N 1
ATOM 1510 C CA . THR A 1 189 ? -11.636 -6.805 1.854 1.00 96.19 189 THR A CA 1
ATOM 1511 C C . THR A 1 189 ? -12.216 -5.398 1.837 1.00 96.19 189 THR A C 1
ATOM 1513 O O . THR A 1 189 ? -11.451 -4.434 1.861 1.00 96.19 189 THR A O 1
ATOM 1516 N N . ASP A 1 190 ? -13.542 -5.272 1.801 1.00 96.19 190 ASP A N 1
ATOM 1517 C CA . ASP A 1 190 ? -14.233 -3.978 1.848 1.00 96.19 190 ASP A CA 1
ATOM 1518 C C . ASP A 1 190 ? -15.266 -3.882 2.983 1.00 96.19 190 ASP A C 1
ATOM 1520 O O . ASP A 1 190 ? -15.499 -4.824 3.746 1.00 96.19 190 ASP A O 1
ATOM 1524 N N . ALA A 1 191 ? -15.871 -2.697 3.116 1.00 94.81 191 ALA A N 1
ATOM 1525 C CA . ALA A 1 191 ? -16.834 -2.389 4.172 1.00 94.81 191 ALA A CA 1
ATOM 1526 C C . ALA A 1 191 ? -18.144 -3.193 4.070 1.00 94.81 191 ALA A C 1
ATOM 1528 O O . ALA A 1 191 ? -18.864 -3.303 5.065 1.00 94.81 191 ALA A O 1
ATOM 1529 N N . GLU A 1 192 ? -18.445 -3.761 2.900 1.00 94.69 192 GLU A N 1
ATOM 1530 C CA . GLU A 1 192 ? -19.620 -4.605 2.664 1.00 94.69 192 GLU A CA 1
ATOM 1531 C C . GLU A 1 192 ? -19.347 -6.081 2.996 1.00 94.69 192 GLU A C 1
ATOM 1533 O O . GLU A 1 192 ? -20.267 -6.900 3.008 1.00 94.69 192 GLU A O 1
ATOM 1538 N N . GLY A 1 193 ? -18.098 -6.416 3.333 1.00 93.38 193 GLY A N 1
ATOM 1539 C CA . GLY A 1 193 ? -17.679 -7.762 3.705 1.00 93.38 193 GLY A CA 1
ATOM 1540 C C . GLY A 1 193 ? -17.298 -8.636 2.522 1.00 93.38 193 GLY A C 1
ATOM 1541 O O . GLY A 1 193 ? -17.139 -9.849 2.694 1.00 93.38 193 GLY A O 1
ATOM 1542 N N . ASN A 1 194 ? -17.136 -8.054 1.332 1.00 96.75 194 ASN A N 1
ATOM 1543 C CA . ASN A 1 194 ? -16.548 -8.785 0.223 1.00 96.75 194 ASN A CA 1
ATOM 1544 C C . ASN A 1 194 ? -15.085 -9.079 0.563 1.00 96.75 194 ASN A C 1
ATOM 1546 O O . ASN A 1 194 ? -14.391 -8.249 1.151 1.00 96.75 194 ASN A O 1
ATOM 1550 N N . ALA A 1 195 ? -14.619 -10.270 0.196 1.00 95.56 195 ALA A N 1
ATOM 1551 C CA . ALA A 1 195 ? -13.251 -10.702 0.435 1.00 95.56 195 ALA A CA 1
ATOM 1552 C C . ALA A 1 195 ? -12.731 -11.497 -0.758 1.00 95.56 195 ALA A C 1
ATOM 1554 O O . ALA A 1 195 ? -13.392 -12.433 -1.229 1.00 95.56 195 ALA A O 1
ATOM 1555 N N . VAL A 1 196 ? -11.548 -11.126 -1.233 1.00 96.31 196 VAL A N 1
ATOM 1556 C CA . VAL A 1 196 ? -10.838 -11.835 -2.296 1.00 96.31 196 VAL A CA 1
ATOM 1557 C C . VAL A 1 196 ? -9.372 -12.009 -1.950 1.00 96.31 196 VAL A C 1
ATOM 1559 O O . VAL A 1 196 ? -8.767 -11.181 -1.268 1.00 96.31 196 VAL A O 1
ATOM 1562 N N . VAL A 1 197 ? -8.807 -13.087 -2.473 1.00 93.62 197 VAL A N 1
ATOM 1563 C CA . VAL A 1 197 ? -7.369 -13.303 -2.547 1.00 93.62 197 VAL A CA 1
ATOM 1564 C C . VAL A 1 197 ? -6.992 -13.209 -4.014 1.00 93.62 197 VAL A C 1
ATOM 1566 O O . VAL A 1 197 ? -7.419 -14.041 -4.813 1.00 93.62 197 VAL A O 1
ATOM 1569 N N . VAL A 1 198 ? -6.261 -12.155 -4.370 1.00 92.12 198 VAL A N 1
ATOM 1570 C CA . VAL A 1 198 ? -5.705 -11.964 -5.713 1.00 92.12 198 VAL A CA 1
ATOM 1571 C C . VAL A 1 198 ? -4.329 -12.601 -5.761 1.00 92.12 198 VAL A C 1
ATOM 1573 O O . VAL A 1 198 ? -3.502 -12.341 -4.891 1.00 92.12 198 VAL A O 1
ATOM 1576 N N . GLU A 1 199 ? -4.080 -13.402 -6.785 1.00 86.88 199 GLU A N 1
ATOM 1577 C CA . GLU A 1 199 ? -2.844 -14.148 -6.983 1.00 86.88 199 GLU A CA 1
ATOM 1578 C C . GLU A 1 199 ? -2.350 -13.893 -8.404 1.00 86.88 199 GLU A C 1
ATOM 1580 O O . GLU A 1 199 ? -3.145 -13.809 -9.339 1.00 86.88 199 GLU A O 1
ATOM 1585 N N . TYR A 1 200 ? -1.038 -13.776 -8.578 1.00 81.06 200 TYR A N 1
ATOM 1586 C CA . TYR A 1 200 ? -0.437 -13.757 -9.909 1.00 81.06 200 TYR A CA 1
ATOM 1587 C C . TYR A 1 200 ? 0.294 -15.080 -10.114 1.00 81.06 200 TYR A C 1
ATOM 1589 O O . TYR A 1 200 ? 1.181 -15.429 -9.334 1.00 81.06 200 TYR A O 1
ATOM 1597 N N . ILE A 1 201 ? -0.119 -15.835 -11.131 1.00 77.69 201 ILE A N 1
ATOM 1598 C CA . ILE A 1 201 ? 0.427 -17.154 -11.467 1.00 77.69 201 ILE A CA 1
ATOM 1599 C C . ILE A 1 201 ? 0.897 -17.085 -12.915 1.00 77.69 201 ILE A C 1
ATOM 1601 O O . ILE A 1 201 ? 0.097 -16.836 -13.811 1.00 77.69 201 ILE A O 1
ATOM 1605 N N . ASN A 1 202 ? 2.195 -17.294 -13.158 1.00 73.75 202 ASN A N 1
ATOM 1606 C CA . ASN A 1 202 ? 2.806 -17.114 -14.484 1.00 73.75 202 ASN A CA 1
ATOM 1607 C C . ASN A 1 202 ? 2.500 -15.732 -15.103 1.00 73.75 202 ASN A C 1
ATOM 1609 O O . ASN A 1 202 ? 2.210 -15.640 -16.293 1.00 73.75 202 ASN A O 1
ATOM 1613 N N . ASN A 1 203 ? 2.535 -14.675 -14.285 1.00 69.94 203 ASN A N 1
ATOM 1614 C CA . ASN A 1 203 ? 2.187 -13.291 -14.643 1.00 69.94 203 ASN A CA 1
ATOM 1615 C C . ASN A 1 203 ? 0.722 -13.070 -15.063 1.00 69.94 203 ASN A C 1
ATOM 1617 O O . ASN A 1 203 ? 0.364 -11.976 -15.490 1.00 69.94 203 ASN A O 1
ATOM 1621 N N . GLU A 1 204 ? -0.154 -14.060 -14.894 1.00 78.31 204 GLU A N 1
ATOM 1622 C CA . GLU A 1 204 ? -1.591 -13.884 -15.080 1.00 78.31 204 GLU A CA 1
ATOM 1623 C C . GLU A 1 204 ? -2.270 -13.636 -13.734 1.00 78.31 204 GLU A C 1
ATOM 1625 O O . GLU A 1 204 ? -2.129 -14.414 -12.787 1.00 78.31 204 GLU A O 1
ATOM 1630 N N . MET A 1 205 ? -3.017 -12.534 -13.658 1.00 87.06 205 MET A N 1
ATOM 1631 C CA . MET A 1 205 ? -3.854 -12.218 -12.508 1.00 87.06 205 MET A CA 1
ATOM 1632 C C . MET A 1 205 ? -5.039 -13.186 -12.451 1.00 87.06 205 MET A C 1
ATOM 1634 O O . MET A 1 205 ? -5.832 -13.285 -13.389 1.00 87.06 205 MET A O 1
ATOM 1638 N N . THR A 1 206 ? -5.177 -13.862 -11.320 1.00 89.81 206 THR A N 1
ATOM 1639 C CA . THR A 1 206 ? -6.349 -14.646 -10.933 1.00 89.81 206 THR A CA 1
ATOM 1640 C C . THR A 1 206 ? -6.801 -14.208 -9.543 1.00 89.81 206 THR A C 1
ATOM 1642 O O . THR A 1 206 ? -6.080 -13.524 -8.817 1.00 89.81 206 THR A O 1
ATOM 1645 N N . TYR A 1 207 ? -8.019 -14.563 -9.155 1.00 93.31 207 TYR A N 1
ATOM 1646 C CA . TYR A 1 207 ? -8.486 -14.321 -7.800 1.00 93.31 207 TYR A CA 1
ATOM 1647 C C . TYR A 1 207 ? -9.526 -15.347 -7.374 1.00 93.31 207 TYR A C 1
ATOM 1649 O O . TYR A 1 207 ? -10.288 -15.873 -8.189 1.00 93.31 207 TYR A O 1
ATOM 1657 N N . VAL A 1 208 ? -9.593 -15.582 -6.068 1.00 93.62 208 VAL A N 1
ATOM 1658 C CA . VAL A 1 208 ? -10.628 -16.404 -5.443 1.00 93.62 208 VAL A CA 1
ATOM 1659 C C . VAL A 1 208 ? -11.356 -15.612 -4.367 1.00 93.62 208 VAL A C 1
ATOM 1661 O O . VAL A 1 208 ? -10.763 -14.797 -3.662 1.00 93.62 208 VAL A O 1
ATOM 1664 N N . HIS A 1 209 ? -12.653 -15.863 -4.206 1.00 94.56 209 HIS A N 1
ATOM 1665 C CA . HIS A 1 209 ? -13.398 -15.333 -3.070 1.00 94.56 209 HIS A CA 1
ATOM 1666 C C . HIS A 1 209 ? -13.073 -16.156 -1.827 1.00 94.56 209 HIS A C 1
ATOM 1668 O O . HIS A 1 209 ? -13.448 -17.326 -1.739 1.00 94.56 209 HIS A O 1
ATOM 1674 N N . SER A 1 210 ? -12.380 -15.547 -0.868 1.00 92.62 210 SER A N 1
ATOM 1675 C CA . SER A 1 210 ? -12.040 -16.194 0.394 1.00 92.62 210 SER A CA 1
ATOM 1676 C C . SER A 1 210 ? -11.927 -15.164 1.517 1.00 92.62 210 SER A C 1
ATOM 1678 O O . SER A 1 210 ? -11.222 -14.169 1.352 1.00 92.62 210 SER A O 1
ATOM 1680 N N . PRO A 1 211 ? -12.567 -15.398 2.678 1.00 89.81 211 PRO A N 1
ATOM 1681 C CA . PRO A 1 211 ? -12.384 -14.573 3.866 1.00 89.81 211 PRO A CA 1
ATOM 1682 C C . PRO A 1 211 ? -11.116 -14.941 4.6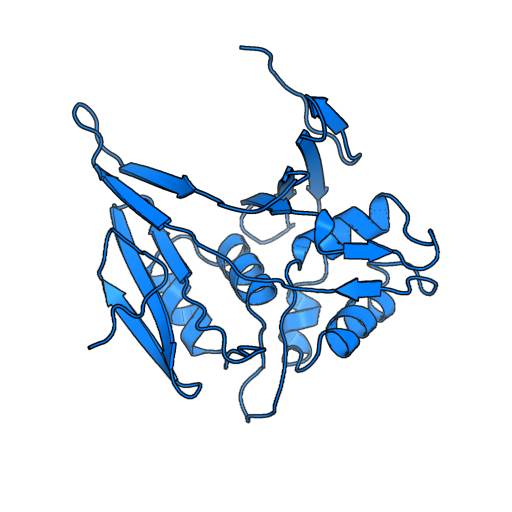49 1.00 89.81 211 PRO A C 1
ATOM 1684 O O . PRO A 1 211 ? -10.881 -14.356 5.700 1.00 89.81 211 PRO A O 1
ATOM 1687 N N . ILE A 1 212 ? -10.338 -15.934 4.206 1.00 87.44 212 ILE A N 1
ATOM 1688 C CA . ILE A 1 212 ? -9.120 -16.412 4.872 1.00 87.44 212 ILE A CA 1
ATOM 1689 C C . ILE A 1 212 ? -8.010 -16.530 3.832 1.00 87.44 212 ILE A C 1
ATOM 1691 O O . ILE A 1 212 ? -8.247 -17.020 2.727 1.00 87.44 212 ILE A O 1
ATOM 1695 N N . ASN A 1 213 ? -6.800 -16.127 4.201 1.00 87.06 213 ASN A N 1
ATOM 1696 C CA . ASN A 1 213 ? -5.609 -16.338 3.395 1.00 87.06 213 ASN A CA 1
ATOM 1697 C C . ASN A 1 213 ? -4.427 -16.762 4.271 1.00 87.06 213 ASN A C 1
ATOM 1699 O O . ASN A 1 213 ? -4.261 -16.254 5.378 1.00 87.06 213 ASN A O 1
ATOM 1703 N N . GLU A 1 214 ? -3.610 -17.661 3.744 1.00 81.19 214 GLU A N 1
ATOM 1704 C CA . GLU A 1 214 ? -2.391 -18.222 4.341 1.00 81.19 214 GLU A CA 1
ATOM 1705 C C . GLU A 1 214 ? -1.308 -18.232 3.254 1.00 81.19 214 GLU A C 1
ATOM 1707 O O . GLU A 1 214 ? -1.600 -17.881 2.125 1.00 81.19 214 GLU A O 1
ATOM 1712 N N . ASN A 1 215 ? -0.088 -18.696 3.521 1.00 75.56 215 ASN A N 1
ATOM 1713 C CA . ASN A 1 215 ? 1.057 -18.592 2.587 1.00 75.56 215 ASN A CA 1
ATOM 1714 C C . ASN A 1 215 ? 0.996 -19.437 1.296 1.00 75.56 215 ASN A C 1
ATOM 1716 O O . ASN A 1 215 ? 1.996 -19.538 0.587 1.00 75.56 215 ASN A O 1
ATOM 1720 N N . PHE A 1 216 ? -0.123 -20.096 1.004 1.00 79.62 216 PHE A N 1
ATOM 1721 C CA . PHE A 1 216 ? -0.265 -20.982 -0.150 1.00 79.62 216 PHE A CA 1
ATOM 1722 C C . PHE A 1 216 ? -1.287 -20.424 -1.127 1.00 79.62 216 PHE A C 1
ATOM 1724 O O . PHE A 1 216 ? -2.224 -19.746 -0.714 1.00 79.62 216 PHE A O 1
ATOM 1731 N N . PHE A 1 217 ? -1.125 -20.763 -2.407 1.00 78.88 217 PHE A N 1
ATOM 1732 C CA . PHE A 1 217 ? -2.146 -20.459 -3.396 1.00 78.88 217 PHE A CA 1
ATOM 1733 C C . PHE A 1 217 ? -3.478 -21.098 -3.017 1.00 78.88 217 PHE A C 1
ATOM 1735 O O . PHE A 1 217 ? -3.543 -22.271 -2.632 1.00 78.88 217 PHE A O 1
ATOM 1742 N N . LEU A 1 218 ? -4.534 -20.310 -3.147 1.00 82.56 218 LEU A N 1
ATOM 1743 C CA . LEU A 1 218 ? -5.907 -20.767 -3.041 1.00 82.56 218 LEU A CA 1
ATOM 1744 C C . LEU A 1 218 ? -6.494 -21.101 -4.416 1.00 82.56 218 LEU A C 1
ATOM 1746 O O . LEU A 1 218 ? -7.496 -21.821 -4.480 1.00 82.56 218 LEU A O 1
ATOM 1750 N N . THR A 1 219 ? -5.893 -20.603 -5.504 1.00 81.88 219 THR A N 1
ATOM 1751 C CA . THR A 1 219 ? -6.255 -21.019 -6.863 1.00 81.88 219 THR A CA 1
ATOM 1752 C C . THR A 1 219 ? -5.964 -22.522 -7.046 1.00 81.88 219 THR A C 1
ATOM 1754 O O . THR A 1 219 ? -4.849 -22.950 -6.738 1.00 81.88 219 THR A O 1
ATOM 1757 N N . PRO A 1 220 ? -6.947 -23.328 -7.508 1.00 70.00 220 PRO A N 1
ATOM 1758 C CA . PRO A 1 220 ? -6.811 -24.782 -7.673 1.00 70.00 220 PRO A CA 1
ATOM 1759 C C . PRO A 1 220 ? -5.799 -25.247 -8.725 1.00 70.00 220 PRO A C 1
ATOM 1761 O O . PRO A 1 220 ? -5.620 -24.541 -9.743 1.00 70.00 220 PRO A O 1
#

pLDDT: mean 81.54, std 13.35, range [40.81, 98.06]

Organism: NCBI:txid1754190

Radius of gyration: 17.41 Å; chains: 1; bounding box: 50×41×49 Å

Foldseek 3Di:
DDDDDAEQFWDDDDDLATEHEDEEDLCLVVCVVVLHDFDPVVVVVSCVVVVQFDPPFDKDFDDDDFWKKKFWDADDPDGWIDIDMDTDDPPFNKYWYWYHYPPWAIDIDIFGLVRIDRPPPPGDSSNSVSVRQQPPFAHHDDDDAREYEPSSLVSCCNTHPQAPVRSVVVPQRYFYGDHDPQWDWDFDAHGNGWTKIWTQDPRDIDIDGDRMDIRDDPPD

Sequence (220 aa):
MKEIEVTNKIQEIDNGFRFSKIEGNYGLDEFIKRNGTTSVMDLIEFLKENQLISESANITLEDPGFACSSFLVHKKDEDGFYFGRNFDYSNSKATVLLTYPENDYSSIFTVNLSFIKDNNNSLTEEDLKYLSVYAPVDVDNDTPKPDIITSVAIRLLLDKAATVEEAINILKEYDMHQSLGLYTHFAITDAEGNAVVVEYINNEMTYVHSPINENFFLTP